Protein 7TB5 (pdb70)

B-factor: mean 77.61, std 19.22, range [45.36, 168.79]

Secondary structure (DSSP, 8-state):
-HHHHHHHHHHHHHHHHHHHHHTSEE-HHHHHHHH---HHHHHHHHHHHHHH-TTSEEEETTTTEEEE-TT---SSGGGGSTTHHHHHHHH-----PPP-SPPP-HHHHHHHHHHHHHTEEEEEEE--SSSTT-EE--EEEEEEEETTEEEEEEEETTTTEEEEEEGGGEEEEEEEEE----GGG-HHHH--EE---PPTT--HHHHHHHHHHT------EE--GGGHHHHHHHTT----TTS-GGGG---TTHHHHHHT--

Organism: Pseudomonas aeruginosa (NCBI:txid287)

InterPro domains:
  IPR016634 DNA-binding transcriptional repressor CapW-like [PIRSF015558] (18-294)
  IPR026881 WYL domain [PF13280] (138-202)
  IPR051534 CBASS antivirus and pafABC operon-associated protein [PTHR34580] (75-222)
  IPR059019 DNA-binding transcriptional repressor CapW, winged helix-turn-helix domain [PF26109] (24-102)
  IPR059020 DNA-binding transcriptional repressor CapW, C-terminal dimerisation domain [PF26107] (223-293)

Radius of gyration: 23.5 Å; Cα contacts (8 Å, |Δi|>4): 337; chains: 1; bounding box: 58×58×58 Å

Structure (mmCIF, N/CA/C/O backbone):
data_7TB5
#
_entry.id   7TB5
#
_cell.length_a   87.657
_cell.length_b   87.657
_cell.length_c   199.699
_cell.angle_alpha   90.000
_cell.angle_beta   90.000
_cell.angle_gamma   120.000
#
_symmetry.space_group_name_H-M   'P 61 2 2'
#
loop_
_entity.id
_entity.type
_entity.pdbx_description
1 polymer 'WYL domain-containing protein'
2 non-polymer 'SULFATE ION'
3 water water
#
loop_
_atom_site.group_PDB
_atom_site.id
_atom_site.type_symbol
_atom_site.label_atom_id
_atom_site.label_alt_id
_atom_site.label_comp_id
_atom_site.label_asym_id
_atom_site.label_entity_id
_atom_site.label_seq_id
_atom_site.pdbx_PDB_ins_code
_atom_site.Cartn_x
_atom_site.Cartn_y
_atom_site.Cartn_z
_atom_site.occupancy
_atom_site.B_iso_or_equiv
_atom_site.auth_seq_id
_atom_site.auth_comp_id
_atom_site.auth_asym_id
_atom_site.auth_atom_id
_atom_site.pdbx_PDB_model_num
ATOM 1 N N . GLY A 1 16 ? 70.41912 23.53497 77.30237 1.000 99.28366 16 GLY A N 1
ATOM 2 C CA . GLY A 1 16 ? 71.15143 22.70714 76.36144 1.000 95.10922 16 GLY A CA 1
ATOM 3 C C . GLY A 1 16 ? 70.62839 21.28212 76.32069 1.000 102.15025 16 GLY A C 1
ATOM 4 O O . GLY A 1 16 ? 69.51763 21.04173 75.84528 1.000 102.85858 16 GLY A O 1
ATOM 7 N N . ARG A 1 17 ? 71.42965 20.33312 76.82443 1.000 107.09809 17 ARG A N 1
ATOM 8 C CA . ARG A 1 17 ? 70.97290 18.94558 76.91491 1.000 109.27689 17 ARG A CA 1
ATOM 9 C C . ARG A 1 17 ? 69.79671 18.81919 77.88858 1.000 103.53074 17 ARG A C 1
ATOM 10 O O . ARG A 1 17 ? 68.81223 18.11972 77.60424 1.000 96.56815 17 ARG A O 1
ATOM 31 N N . GLN A 1 18 ? 69.87664 19.51046 79.03814 1.000 106.54195 18 GLN A N 1
ATOM 32 C CA . GLN A 1 18 ? 68.77268 19.52253 80.00138 1.000 99.65852 18 GLN A CA 1
ATOM 33 C C . GLN A 1 18 ? 67.51610 20.11807 79.36491 1.000 92.34087 18 GLN A C 1
ATOM 34 O O . GLN A 1 18 ? 66.41441 19.56495 79.49519 1.000 87.34839 18 GLN A O 1
ATOM 48 N N . GLY A 1 19 ? 67.67043 21.23076 78.63138 1.000 91.40756 19 GLY A N 1
ATOM 49 C CA . GLY A 1 19 ? 66.53382 21.80644 77.92625 1.000 89.82259 19 GLY A CA 1
ATOM 50 C C . GLY A 1 19 ? 65.95957 20.88163 76.86738 1.000 85.86629 19 GLY A C 1
ATOM 51 O O . GLY A 1 19 ? 64.74683 20.88721 76.61497 1.000 81.32183 19 GLY A O 1
ATOM 55 N N . ALA A 1 20 ? 66.81245 20.05181 76.25689 1.000 89.49056 20 ALA A N 1
ATOM 56 C CA . ALA A 1 20 ? 66.35287 19.11344 75.23582 1.000 84.25676 20 ALA A CA 1
ATOM 57 C C . ALA A 1 20 ? 65.63675 17.91641 75.85265 1.000 72.24872 20 ALA A C 1
ATOM 58 O O . ALA A 1 20 ? 64.59170 17.48196 75.35466 1.000 71.05350 20 ALA A O 1
ATOM 65 N N . ARG A 1 21 ? 66.17348 17.38066 76.94684 1.000 79.75905 21 ARG A N 1
ATOM 66 C CA . ARG A 1 21 ? 65.50468 16.29043 77.64858 1.000 76.43851 21 ARG A CA 1
ATOM 67 C C . ARG A 1 21 ? 64.20398 16.74939 78.27680 1.000 63.75844 21 ARG A C 1
ATOM 68 O O . ARG A 1 21 ? 63.24260 15.97418 78.33595 1.000 58.81965 21 ARG A O 1
ATOM 89 N N . TRP A 1 22 ? 64.15412 18.00015 78.74953 1.000 65.29033 22 TRP A N 1
ATOM 90 C CA . TRP A 1 22 ? 62.90410 18.53638 79.27497 1.000 66.15239 22 TRP A CA 1
ATOM 91 C C . TRP A 1 22 ? 61.88011 18.70495 78.16005 1.000 62.15475 22 TRP A C 1
ATOM 92 O O . TRP A 1 22 ? 60.71151 18.33418 78.31511 1.000 54.98019 22 TRP A O 1
ATOM 113 N N . GLY A 1 23 ? 62.30402 19.23035 77.01124 1.000 63.87496 23 GLY A N 1
ATOM 114 C CA . GLY A 1 23 ? 61.37297 19.37117 75.90772 1.000 54.19942 23 GLY A CA 1
ATOM 115 C C . GLY A 1 23 ? 60.89405 18.03120 75.39115 1.000 52.97702 23 GLY A C 1
ATOM 116 O O . GLY A 1 23 ? 59.71070 17.86013 75.07343 1.000 52.83131 23 GLY A O 1
ATOM 120 N N . GLN A 1 24 ? 61.80481 17.06222 75.29410 1.000 52.52788 24 GLN A N 1
ATOM 121 C CA . GLN A 1 24 ? 61.40160 15.75170 74.81098 1.000 55.61075 24 GLN A CA 1
ATOM 122 C C . GLN A 1 24 ? 60.43827 15.07540 75.77701 1.000 50.73668 24 GLN A C 1
ATOM 123 O O . GLN A 1 24 ? 59.54462 14.33527 75.34817 1.000 53.33654 24 GLN A O 1
ATOM 137 N N . GLU A 1 25 ? 60.60993 15.29912 77.07916 1.000 55.06565 25 GLU A N 1
ATOM 138 C CA . GLU A 1 25 ? 59.72623 14.67139 78.05638 1.000 52.27486 25 GLU A CA 1
ATOM 139 C C . GLU A 1 25 ? 58.28995 15.14533 77.88366 1.000 48.43849 25 GLU A C 1
ATOM 140 O O . GLU A 1 25 ? 57.35169 14.36172 78.03701 1.000 51.46016 25 GLU A O 1
ATOM 152 N N . ARG A 1 26 ? 58.09171 16.42652 77.57128 1.000 47.37960 26 ARG A N 1
ATOM 153 C CA . ARG A 1 26 ? 56.74180 16.89739 77.27871 1.000 50.01043 26 ARG A CA 1
ATOM 154 C C . ARG A 1 26 ? 56.17037 16.20872 76.03699 1.000 51.33088 26 ARG A C 1
ATOM 155 O O . ARG A 1 26 ? 54.95927 15.98152 75.95510 1.000 50.33832 26 ARG A O 1
ATOM 176 N N . ARG A 1 27 ? 57.01182 15.88520 75.04755 1.000 48.72670 27 ARG A N 1
ATOM 177 C CA . ARG A 1 27 ? 56.49060 15.21398 73.85788 1.000 52.98245 27 ARG A CA 1
ATOM 178 C C . ARG A 1 27 ? 56.12314 13.77375 74.18643 1.000 54.00472 27 ARG A C 1
ATOM 179 O O . ARG A 1 27 ? 55.13834 13.23877 73.66301 1.000 50.89940 27 ARG A O 1
ATOM 200 N N . LEU A 1 28 ? 56.86935 13.14061 75.08866 1.000 53.19785 28 LEU A N 1
ATOM 201 C CA . LEU A 1 28 ? 56.46911 11.81053 75.53920 1.000 53.75796 28 LEU A CA 1
ATOM 202 C C . LEU A 1 28 ? 55.15232 11.85715 76.31001 1.000 51.07033 28 LEU A C 1
ATOM 203 O O . LEU A 1 28 ? 54.33174 10.94471 76.20564 1.000 55.14637 28 LEU A O 1
ATOM 219 N N . GLU A 1 29 ? 54.91806 12.92144 77.07427 1.000 54.52133 29 GLU A N 1
ATOM 220 C CA . GLU A 1 29 ? 53.62745 13.09293 77.74585 1.000 52.39099 29 GLU A CA 1
ATOM 221 C C . GLU A 1 29 ? 52.48651 13.33672 76.75427 1.000 51.67100 29 GLU A C 1
ATOM 222 O O . GLU A 1 29 ? 51.35918 12.86059 76.96897 1.000 50.51731 29 GLU A O 1
ATOM 234 N N . PHE A 1 30 ? 52.75507 14.09851 75.68243 1.000 51.39611 30 PHE A N 1
ATOM 235 C CA . PHE A 1 30 ? 51.80886 14.22606 74.57083 1.000 51.45465 30 PHE A CA 1
ATOM 236 C C . PHE A 1 30 ? 51.46308 12.85698 73.97190 1.000 53.40821 30 PHE A C 1
ATOM 237 O O . PHE A 1 30 ? 50.28346 12.50121 73.82110 1.000 49.80444 30 PHE A O 1
ATOM 254 N N . ILE A 1 31 ? 52.47794 12.05188 73.65524 1.000 49.40761 31 ILE A N 1
ATOM 255 C CA . ILE A 1 31 ? 52.19585 10.70912 73.15262 1.000 45.36321 31 ILE A CA 1
ATOM 256 C C . ILE A 1 31 ? 51.29232 9.98259 74.13276 1.000 48.25969 31 ILE A C 1
ATOM 257 O O . ILE A 1 31 ? 50.21133 9.50174 73.77288 1.000 50.03387 31 ILE A O 1
ATOM 273 N N . ASP A 1 32 ? 51.73499 9.89924 75.39889 1.000 54.69655 32 ASP A N 1
ATOM 274 C CA . ASP A 1 32 ? 50.99365 9.17931 76.44053 1.000 49.21746 32 ASP A CA 1
ATOM 275 C C . ASP A 1 32 ? 49.58047 9.72480 76.58877 1.000 47.16498 32 ASP A C 1
ATOM 276 O O . ASP A 1 32 ? 48.61883 8.96004 76.72061 1.000 47.57143 32 ASP A O 1
ATOM 285 N N . TYR A 1 33 ? 49.43040 11.04836 76.55561 1.000 46.62366 33 TYR A N 1
ATOM 286 C CA . TYR A 1 33 ? 48.09474 11.63185 76.58526 1.000 51.10109 33 TYR A CA 1
ATOM 287 C C . TYR A 1 33 ? 47.25111 11.18949 75.38931 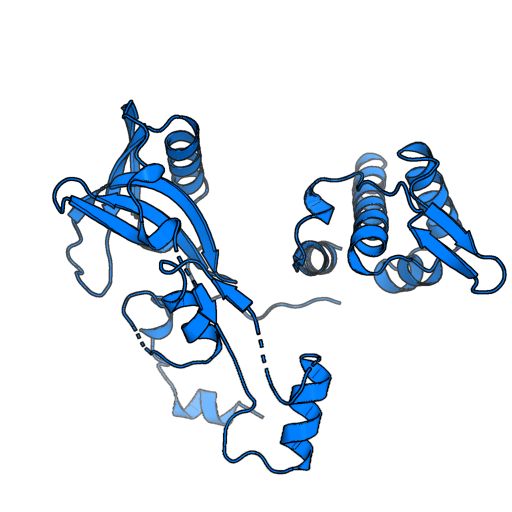1.000 53.33739 33 TYR A C 1
ATOM 288 O O . TYR A 1 33 ? 46.10813 10.74307 75.56491 1.000 54.10929 33 TYR A O 1
ATOM 306 N N . ARG A 1 34 ? 47.79843 11.28951 74.16141 1.000 52.41240 34 ARG A N 1
ATOM 307 C CA . ARG A 1 34 ? 46.98196 10.99444 72.97767 1.000 53.61540 34 ARG A CA 1
ATOM 308 C C . ARG A 1 34 ? 46.52109 9.54333 73.00005 1.000 48.76766 34 ARG A C 1
ATOM 309 O O . ARG A 1 34 ? 45.38637 9.23164 72.60666 1.000 51.66646 34 ARG A O 1
ATOM 330 N N . LEU A 1 35 ? 47.41606 8.63106 73.39817 1.000 47.12911 35 LEU A N 1
ATOM 331 C CA . LEU A 1 35 ? 47.05154 7.21923 73.45530 1.000 49.37171 35 LEU A CA 1
ATOM 332 C C . LEU A 1 35 ? 45.94341 6.99770 74.46672 1.000 51.08709 35 LEU A C 1
ATOM 333 O O . LEU A 1 35 ? 45.02558 6.20500 74.23676 1.000 57.67681 35 LEU A O 1
ATOM 349 N N . ARG A 1 36 ? 46.02835 7.68290 75.60853 1.000 54.19915 36 ARG A N 1
ATOM 350 C CA . ARG A 1 36 ? 45.02933 7.52736 76.65604 1.000 54.75916 36 ARG A CA 1
ATOM 351 C C . ARG A 1 36 ? 43.66647 8.02463 76.20099 1.000 56.19935 36 ARG A C 1
ATOM 352 O O . ARG A 1 36 ? 42.66036 7.32924 76.37077 1.000 56.90442 36 ARG A O 1
ATOM 373 N N . TRP A 1 37 ? 43.61220 9.22130 75.61360 1.000 56.76308 37 TRP A N 1
ATOM 374 C CA . TRP A 1 37 ? 42.34038 9.86422 75.30116 1.000 58.75319 37 TRP A CA 1
ATOM 375 C C . TRP A 1 37 ? 41.85266 9.62679 73.87833 1.000 58.80134 37 TRP A C 1
ATOM 376 O O . TRP A 1 37 ? 40.64419 9.47624 73.67026 1.000 61.30647 37 TRP A O 1
ATOM 397 N N . ASP A 1 38 ? 42.73897 9.61947 72.88453 1.000 56.64605 38 ASP A N 1
ATOM 398 C CA . ASP A 1 38 ? 42.31701 9.45246 71.50293 1.000 55.02726 38 ASP A CA 1
ATOM 399 C C . ASP A 1 38 ? 42.52737 8.03725 70.99725 1.000 56.45886 38 ASP A C 1
ATOM 400 O O . ASP A 1 38 ? 41.98487 7.68465 69.94830 1.000 58.36296 38 ASP A O 1
ATOM 409 N N . GLY A 1 39 ? 43.30076 7.22477 71.71219 1.000 58.00288 39 GLY A N 1
ATOM 410 C CA . GLY A 1 39 ? 43.55675 5.85894 71.31596 1.000 53.93998 39 GLY A CA 1
ATOM 411 C C . GLY A 1 39 ? 44.63377 5.69313 70.27308 1.000 58.91625 39 GLY A C 1
ATOM 412 O O . GLY A 1 39 ? 44.98155 4.55499 69.94413 1.000 59.55680 39 GLY A O 1
ATOM 416 N N . GLN A 1 40 ? 45.19553 6.78204 69.76212 1.000 55.62412 40 GLN A N 1
ATOM 417 C CA . GLN A 1 40 ? 46.18283 6.68153 68.69943 1.000 56.64964 40 GLN A CA 1
ATOM 418 C C . GLN A 1 40 ? 46.97918 7.96819 68.61263 1.000 53.01728 40 GLN A C 1
ATOM 419 O O . GLN A 1 40 ? 46.57703 9.00729 69.14250 1.000 57.91514 40 GLN A O 1
ATOM 433 N N . ILE A 1 41 ? 48.11844 7.88647 67.93209 1.000 55.45487 41 ILE A N 1
ATOM 434 C CA . ILE A 1 41 ? 48.86122 9.09023 67.57374 1.000 56.27188 41 ILE A CA 1
ATOM 435 C C . ILE A 1 41 ? 49.55905 8.88656 66.22228 1.000 60.51121 41 ILE A C 1
ATOM 436 O O . ILE A 1 41 ? 50.12240 7.82748 65.93844 1.000 53.92186 41 ILE A O 1
ATOM 452 N N . ASN A 1 42 ? 49.52444 9.92996 65.39950 1.000 53.54522 42 ASN A N 1
ATOM 453 C CA . ASN A 1 42 ? 50.22410 10.01387 64.12256 1.000 65.75876 42 ASN A CA 1
ATOM 454 C C . ASN A 1 42 ? 51.59283 10.65564 64.33948 1.000 64.09844 42 ASN A C 1
ATOM 455 O O . ASN A 1 42 ? 51.74573 11.55557 65.16771 1.000 63.93739 42 ASN A O 1
ATOM 466 N N . ARG A 1 43 ? 52.59681 10.18907 63.60222 1.000 58.60368 43 ARG A N 1
ATOM 467 C CA . ARG A 1 43 ? 53.89612 10.85478 63.66591 1.000 55.34801 43 ARG A CA 1
ATOM 468 C C . ARG A 1 43 ? 53.79344 12.32899 63.28228 1.000 57.40999 43 ARG A C 1
ATOM 469 O O . ARG A 1 43 ? 54.48783 13.17541 63.85538 1.000 59.57271 43 ARG A O 1
ATOM 490 N N . SER A 1 44 ? 52.91678 12.66440 62.33268 1.000 55.37107 44 SER A N 1
ATOM 491 C CA . SER A 1 44 ? 52.75180 14.05800 61.92476 1.000 55.90035 44 SER A CA 1
ATOM 492 C C . SER A 1 44 ? 52.01913 14.88975 62.96666 1.000 54.96393 44 SER A C 1
ATOM 493 O O . SER A 1 44 ? 52.04115 16.12289 62.87890 1.000 57.72839 44 SER A O 1
ATOM 501 N N . SER A 1 45 ? 51.36803 14.25395 63.94206 1.000 60.86805 45 SER A N 1
ATOM 502 C CA . SER A 1 45 ? 50.83965 15.01073 65.06968 1.000 61.21605 45 SER A CA 1
ATOM 503 C C . SER A 1 45 ? 51.96508 15.64344 65.88246 1.000 51.93066 45 SER A C 1
ATOM 504 O O . SER A 1 45 ? 51.86343 16.79923 66.31779 1.000 54.23310 45 SER A O 1
ATOM 512 N N . LEU A 1 46 ? 53.04741 14.89961 66.09738 1.000 54.33692 46 LEU A N 1
ATOM 513 C CA . LEU A 1 46 ? 54.17042 15.44726 66.84346 1.000 53.44915 46 LEU A CA 1
ATOM 514 C C . LEU A 1 46 ? 54.82582 16.57982 66.06766 1.000 57.02308 46 LEU A C 1
ATOM 515 O O . LEU A 1 46 ? 55.14324 17.63096 66.63830 1.000 53.89543 46 LEU A O 1
ATOM 531 N N . THR A 1 47 ? 55.02340 16.39072 64.75223 1.000 53.65461 47 THR A N 1
ATOM 532 C CA . THR A 1 47 ? 55.67951 17.43036 63.95924 1.000 58.11788 47 THR A CA 1
ATOM 533 C C . THR A 1 47 ? 54.78842 18.66177 63.84530 1.000 56.49896 47 THR A C 1
ATOM 534 O O . THR A 1 47 ? 55.26939 19.80264 63.89044 1.000 56.80642 47 THR A O 1
ATOM 545 N N . ASP A 1 48 ? 53.48652 18.45899 63.66829 1.000 54.68091 48 ASP A N 1
ATOM 546 C CA . ASP A 1 48 ? 52.59998 19.61109 63.56733 1.000 56.88683 48 ASP A CA 1
ATOM 547 C C . ASP A 1 48 ? 52.59421 20.40088 64.86875 1.000 55.21061 48 ASP A C 1
ATOM 548 O O . ASP A 1 48 ? 52.73420 21.63069 64.87113 1.000 55.33494 48 ASP A O 1
ATOM 557 N N . PHE A 1 49 ? 52.43447 19.69487 65.99007 1.000 51.69789 49 PHE A N 1
ATOM 558 C CA . PHE A 1 49 ? 52.17894 20.32076 67.28038 1.000 59.25973 49 PHE A CA 1
ATOM 559 C C . PHE A 1 49 ? 53.43244 20.98368 67.83356 1.000 53.33458 49 PHE A C 1
ATOM 560 O O . PHE A 1 49 ? 53.35525 22.08290 68.38757 1.000 56.55455 49 PHE A O 1
ATOM 577 N N . PHE A 1 50 ? 54.59246 20.33858 67.68799 1.000 58.94545 50 PHE A N 1
ATOM 578 C CA . PHE A 1 50 ? 55.82530 20.80570 68.31053 1.000 50.45150 50 PHE A CA 1
ATOM 579 C C . PHE A 1 50 ? 56.81709 21.41521 67.33860 1.000 52.99687 50 PHE A C 1
ATOM 580 O O . PHE A 1 50 ? 57.83502 21.95486 67.78146 1.000 57.31268 50 PHE A O 1
ATOM 597 N N . GLY A 1 51 ? 56.57190 21.31219 66.03891 1.000 60.24586 51 GLY A N 1
ATOM 598 C CA . GLY A 1 51 ? 57.48753 21.85473 65.05866 1.000 58.86710 51 GLY A CA 1
ATOM 599 C C . GLY A 1 51 ? 58.80811 21.12977 64.95583 1.000 58.31933 51 GLY A C 1
ATOM 600 O O . GLY A 1 51 ? 59.81966 21.75314 64.62608 1.000 62.14398 51 GLY A O 1
ATOM 604 N N . ILE A 1 52 ? 58.83054 19.83270 65.23077 1.000 61.01335 52 ILE A N 1
ATOM 605 C CA . ILE A 1 52 ? 60.05162 19.05635 65.19018 1.000 58.26941 52 ILE A CA 1
ATOM 606 C C . ILE A 1 52 ? 60.14265 18.35749 63.84240 1.000 62.00001 52 ILE A C 1
ATOM 607 O O . ILE A 1 52 ? 59.17301 18.26834 63.08469 1.000 65.32259 52 ILE A O 1
ATOM 623 N N . SER A 1 53 ? 61.33156 17.85503 63.53796 1.000 59.72136 53 SER A N 1
ATOM 624 C CA . SER A 1 53 ? 61.54103 17.15955 62.28949 1.000 56.41847 53 SER A CA 1
ATOM 625 C C . SER A 1 53 ? 60.90928 15.78204 62.36121 1.000 62.12807 53 SER A C 1
ATOM 626 O O . SER A 1 53 ? 60.63893 15.24742 63.44200 1.000 67.41413 53 SER A O 1
ATOM 634 N N . VAL A 1 54 ? 60.65350 15.21263 61.18326 1.000 60.72307 54 VAL A N 1
ATOM 635 C CA . VAL A 1 54 ? 60.16643 13.84056 61.11899 1.000 64.20909 54 VAL A CA 1
ATOM 636 C C . VAL A 1 54 ? 61.13815 12.88989 61.80321 1.000 61.01678 54 VAL A C 1
ATOM 637 O O . VAL A 1 54 ? 60.69618 12.03800 62.58144 1.000 57.36997 54 VAL A O 1
ATOM 650 N N . PRO A 1 55 ? 62.45086 12.95954 61.54956 1.000 67.64412 55 PRO A N 1
ATOM 651 C CA . PRO A 1 55 ? 63.38562 12.11143 62.32226 1.000 64.87378 55 PRO A CA 1
ATOM 652 C C . PRO A 1 55 ? 63.25346 12.25018 63.82473 1.000 66.20346 55 PRO A C 1
ATOM 653 O O . PRO A 1 55 ? 63.29327 11.25062 64.54877 1.000 69.07361 55 PRO A O 1
ATOM 664 N N . GLN A 1 56 ? 63.12105 13.47457 64.31948 1.000 65.65182 56 GLN A N 1
ATOM 665 C CA . GLN A 1 56 ? 62.99437 13.65204 65.75657 1.000 58.90398 56 GLN A CA 1
ATOM 666 C C . GLN A 1 56 ? 61.72472 12.98509 66.27466 1.000 66.46674 56 GLN A C 1
ATOM 667 O O . GLN A 1 56 ? 61.72160 12.37223 67.35377 1.000 62.78971 56 GLN A O 1
ATOM 681 N N . ALA A 1 57 ? 60.62198 13.12941 65.53784 1.000 56.27345 57 ALA A N 1
ATOM 682 C CA . ALA A 1 57 ? 59.38526 12.47624 65.94297 1.000 55.93096 57 ALA A CA 1
ATOM 683 C C . ALA A 1 57 ? 59.56735 10.97166 65.98323 1.000 57.35700 57 ALA A C 1
ATOM 684 O O . ALA A 1 57 ? 58.92423 10.28470 66.77759 1.000 62.11268 57 ALA A O 1
ATOM 691 N N . SER A 1 58 ? 60.40979 10.43735 65.10263 1.000 61.87747 58 SER A N 1
ATOM 692 C CA . SER A 1 58 ? 60.69645 9.00965 65.12776 1.000 60.02020 58 SER A CA 1
ATOM 693 C C . SER A 1 58 ? 61.50929 8.65889 66.35926 1.000 57.94109 58 SER A C 1
ATOM 694 O O . SER A 1 58 ? 61.30490 7.60287 66.96396 1.000 57.57155 58 SER A O 1
ATOM 702 N N . LEU A 1 59 ? 62.42919 9.54051 66.75232 1.000 60.54306 59 LEU A N 1
ATOM 703 C CA . LEU A 1 59 ? 63.18490 9.31153 67.97597 1.000 58.36967 59 LEU A CA 1
ATOM 704 C C . LEU A 1 59 ? 62.28704 9.40152 69.20104 1.000 58.65524 59 LEU A C 1
ATOM 705 O O . LEU A 1 59 ? 62.45954 8.64458 70.16115 1.000 63.30800 59 LEU A O 1
ATOM 721 N N . ASP A 1 60 ? 61.32044 10.31550 69.18945 1.000 61.58450 60 ASP A N 1
ATOM 722 C CA . ASP A 1 60 ? 60.42549 10.44397 70.33207 1.000 51.55773 60 ASP A CA 1
ATOM 723 C C . ASP A 1 60 ? 59.57712 9.19063 70.49601 1.000 59.42994 60 ASP A C 1
ATOM 724 O O . ASP A 1 60 ? 59.41469 8.67686 71.60537 1.000 55.98620 60 ASP A O 1
ATOM 733 N N . ILE A 1 61 ? 59.00191 8.69596 69.39901 1.000 57.17879 61 ILE A N 1
ATOM 734 C CA . ILE A 1 61 ? 58.17228 7.49677 69.48086 1.000 58.66814 61 ILE A CA 1
ATOM 735 C C . ILE A 1 61 ? 58.98909 6.32193 69.99286 1.000 57.88304 61 ILE A C 1
ATOM 736 O O . ILE A 1 61 ? 58.51480 5.53514 70.81409 1.000 56.44866 61 ILE A O 1
ATOM 752 N N . THR A 1 62 ? 60.22248 6.17451 69.50459 1.000 65.94612 62 THR A N 1
ATOM 753 C CA . THR A 1 62 ? 61.09278 5.10566 69.98386 1.000 64.23328 62 THR A CA 1
ATOM 754 C C . THR A 1 62 ? 61.39949 5.26233 71.46782 1.000 66.65260 62 THR A C 1
ATOM 755 O O . THR A 1 62 ? 61.46648 4.26522 72.19894 1.000 63.35983 62 THR A O 1
ATOM 766 N N . GLU A 1 63 ? 61.58579 6.50502 71.93087 1.000 67.78042 63 GLU A N 1
ATOM 767 C CA . GLU A 1 63 ? 61.83707 6.73422 73.34943 1.000 62.07492 63 GLU A CA 1
ATOM 768 C C . GLU A 1 63 ? 60.61273 6.38015 74.18502 1.000 61.34188 63 GLU A C 1
ATOM 769 O O . GLU A 1 63 ? 60.73888 5.82175 75.27598 1.000 64.47191 63 GLU A O 1
ATOM 781 N N . TYR A 1 64 ? 59.41441 6.69955 73.69912 1.000 60.10186 64 TYR A N 1
ATOM 782 C CA . TYR A 1 64 ? 58.21237 6.31583 74.42956 1.000 61.17101 64 TYR A CA 1
ATOM 783 C C . TYR A 1 64 ? 58.11408 4.80635 74.56047 1.000 63.04614 64 TYR A C 1
ATOM 784 O O . TYR A 1 64 ? 57.71931 4.29198 75.60972 1.000 64.40510 64 TYR A O 1
ATOM 802 N N . ALA A 1 65 ? 58.46992 4.08006 73.50459 1.000 62.16262 65 ALA A N 1
ATOM 803 C CA . ALA A 1 65 ? 58.38777 2.62484 73.53547 1.000 58.36241 65 ALA A CA 1
ATOM 804 C C . ALA A 1 65 ? 59.32803 2.01009 74.56308 1.000 65.42478 65 ALA A C 1
ATOM 805 O O . ALA A 1 65 ? 59.02753 0.93805 75.10013 1.000 71.90247 65 ALA A O 1
ATOM 812 N N . LYS A 1 66 ? 60.47092 2.65919 74.83387 1.000 66.62799 66 LYS A N 1
ATOM 813 C CA . LYS A 1 66 ? 61.40511 2.15590 75.83563 1.000 67.86963 66 LYS A CA 1
ATOM 814 C C . LYS A 1 66 ? 60.79915 2.20896 77.23123 1.000 63.03025 66 LYS A C 1
ATOM 815 O O . LYS A 1 66 ? 61.09424 1.34941 78.06579 1.000 65.86386 66 LYS A O 1
ATOM 834 N N . LEU A 1 67 ? 59.91212 3.17383 77.48378 1.000 63.64994 67 LEU A N 1
ATOM 835 C CA . LEU A 1 67 ? 59.24799 3.26715 78.77764 1.000 56.91089 67 LEU A CA 1
ATOM 836 C C . LEU A 1 67 ? 58.15139 2.22137 78.91994 1.000 67.23182 67 LEU A C 1
ATOM 837 O O . LEU A 1 67 ? 57.95889 1.67407 80.01331 1.000 62.06470 67 LEU A O 1
ATOM 853 N N . ALA A 1 68 ? 57.41940 1.93170 77.82651 1.000 63.01116 68 ALA A N 1
ATOM 854 C CA . ALA A 1 68 ? 56.31828 0.96101 77.84746 1.000 57.92676 68 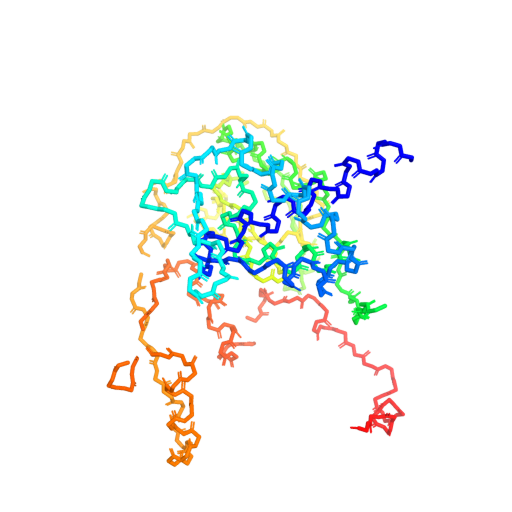ALA A CA 1
ATOM 855 C C . ALA A 1 68 ? 56.24645 0.29166 76.47674 1.000 66.79910 68 ALA A C 1
ATOM 856 O O . ALA A 1 68 ? 55.61253 0.79454 75.54613 1.000 59.86704 68 ALA A O 1
ATOM 863 N N . GLU A 1 69 ? 56.89734 -0.85334 76.35706 1.000 71.06568 69 GLU A N 1
ATOM 864 C CA . GLU A 1 69 ? 57.08906 -1.45291 75.04343 1.000 68.42929 69 GLU A CA 1
ATOM 865 C C . GLU A 1 69 ? 55.77770 -1.92453 74.42567 1.000 65.87548 69 GLU A C 1
ATOM 866 O O . GLU A 1 69 ? 55.67941 -2.03086 73.19765 1.000 78.63809 69 GLU A O 1
ATOM 878 N N . SER A 1 70 ? 54.77327 -2.23476 75.24258 1.000 71.79364 70 SER A N 1
ATOM 879 C CA . SER A 1 70 ? 53.50052 -2.72733 74.73457 1.000 68.91274 70 SER A CA 1
ATOM 880 C C . SER A 1 70 ? 52.36185 -1.72967 74.89090 1.000 70.54094 70 SER A C 1
ATOM 881 O O . SER A 1 70 ? 51.19308 -2.10820 74.76697 1.000 77.08928 70 SER A O 1
ATOM 889 N N . ASN A 1 71 ? 52.66265 -0.47448 75.19469 1.000 73.23304 71 ASN A N 1
ATOM 890 C CA . ASN A 1 71 ? 51.59748 0.51113 75.30110 1.000 65.03907 71 ASN A CA 1
ATOM 891 C C . ASN A 1 71 ? 51.01172 0.84066 73.93312 1.000 64.63163 71 ASN A C 1
ATOM 892 O O . ASN A 1 71 ? 49.84307 1.24305 73.83723 1.000 62.69579 71 ASN A O 1
ATOM 903 N N . LEU A 1 72 ? 51.80421 0.70157 72.86901 1.000 65.20439 72 LEU A N 1
ATOM 904 C CA . LEU A 1 72 ? 51.35560 1.09530 71.54075 1.000 65.45844 72 LEU A CA 1
ATOM 905 C C . LEU A 1 72 ? 51.79695 0.07754 70.50792 1.000 60.72908 72 LEU A C 1
ATOM 906 O O . LEU A 1 72 ? 52.58503 -0.82544 70.78547 1.000 67.88764 72 LEU A O 1
ATOM 922 N N . GLU A 1 73 ? 51.25998 0.22962 69.30199 1.000 66.74244 73 GLU A N 1
ATOM 923 C CA . GLU A 1 73 ? 51.58719 -0.67142 68.20866 1.000 60.05245 73 GLU A CA 1
ATOM 924 C C . GLU A 1 73 ? 51.30620 0.03886 66.89276 1.000 64.57799 73 GLU A C 1
ATOM 925 O O . GLU A 1 73 ? 50.25750 0.67484 66.74417 1.000 65.43083 73 GLU A O 1
ATOM 937 N N . TYR A 1 74 ? 52.23564 -0.07397 65.94495 1.000 64.18312 74 TYR A N 1
ATOM 938 C CA . TYR A 1 74 ? 52.10683 0.62160 64.67071 1.000 60.52241 74 TYR A CA 1
ATOM 939 C C . TYR A 1 74 ? 51.16555 -0.13901 63.74459 1.000 59.17207 74 TYR A C 1
ATOM 940 O O . TYR A 1 74 ? 51.28371 -1.35134 63.58491 1.000 58.39780 74 TYR A O 1
ATOM 958 N N . ASP A 1 75 ? 50.24442 0.57971 63.12517 1.000 61.16050 75 ASP A N 1
ATOM 959 C CA . ASP A 1 75 ? 49.28660 0.03726 62.16369 1.000 65.32344 75 ASP A CA 1
ATOM 960 C C . ASP A 1 75 ? 49.73374 0.47168 60.77290 1.000 62.92281 75 ASP A C 1
ATOM 961 O O . ASP A 1 75 ? 49.61653 1.64913 60.41470 1.000 62.49280 75 ASP A O 1
ATOM 970 N N . THR A 1 76 ? 50.23699 -0.48271 59.99210 1.000 64.70116 76 THR A N 1
ATOM 971 C CA . THR A 1 76 ? 50.88155 -0.12436 58.73672 1.000 74.17563 76 THR A CA 1
ATOM 972 C C . THR A 1 76 ? 49.87627 0.42923 57.73307 1.000 71.65037 76 THR A C 1
ATOM 973 O O . THR A 1 76 ? 50.19615 1.34684 56.97511 1.000 69.76220 76 THR A O 1
ATOM 984 N N . ARG A 1 77 ? 48.66107 -0.11270 57.69655 1.000 65.82643 77 ARG A N 1
ATOM 985 C CA . ARG A 1 77 ? 47.68280 0.40027 56.74495 1.000 67.58982 77 ARG A CA 1
ATOM 986 C C . ARG A 1 77 ? 47.28891 1.83498 57.07037 1.000 70.62657 77 ARG A C 1
ATOM 987 O O . ARG A 1 77 ? 47.24821 2.69505 56.18292 1.000 71.56732 77 ARG A O 1
ATOM 1008 N N . ALA A 1 78 ? 46.95833 2.10566 58.33224 1.000 78.22187 78 ALA A N 1
ATOM 1009 C CA . ALA A 1 78 ? 46.49608 3.43545 58.70782 1.000 66.74373 78 ALA A CA 1
ATOM 1010 C C . ALA A 1 78 ? 47.62688 4.41767 58.95912 1.000 65.84486 78 ALA A C 1
ATOM 1011 O O . ALA A 1 78 ? 47.38446 5.63049 58.93617 1.000 65.89101 78 ALA A O 1
ATOM 1018 N N . ARG A 1 79 ? 48.84120 3.92100 59.19999 1.000 68.47785 79 ARG A N 1
ATOM 1019 C CA . ARG A 1 79 ? 50.00829 4.75954 59.45971 1.000 65.34296 79 ARG A CA 1
ATOM 1020 C C . ARG A 1 79 ? 49.84609 5.56149 60.74462 1.000 63.02910 79 ARG A C 1
ATOM 1021 O O . ARG A 1 79 ? 50.20258 6.73942 60.80864 1.000 65.07187 79 ARG A O 1
ATOM 1042 N N . VAL A 1 80 ? 49.28688 4.92137 61.76987 1.000 65.23660 80 VAL A N 1
ATOM 1043 C CA . VAL A 1 80 ? 49.20685 5.48895 63.10744 1.000 64.06262 80 VAL A CA 1
ATOM 1044 C C . VAL A 1 80 ? 49.65813 4.45095 64.12773 1.000 57.34736 80 VAL A C 1
ATOM 1045 O O . VAL A 1 80 ? 49.60907 3.24011 63.89493 1.000 58.20716 80 VAL A O 1
ATOM 1058 N N . TYR A 1 81 ? 50.11201 4.94886 65.27359 1.000 60.70248 81 TYR A N 1
ATOM 1059 C CA . TYR A 1 81 ? 50.36243 4.10927 66.43864 1.000 60.24948 81 TYR A CA 1
ATOM 1060 C C . TYR A 1 81 ? 49.10113 4.08222 67.28583 1.000 50.66055 81 TYR A C 1
ATOM 1061 O O . TYR A 1 81 ? 48.56314 5.13426 67.63165 1.000 55.43804 81 TYR A O 1
ATOM 1079 N N . ARG A 1 82 ? 48.61310 2.88444 67.58018 1.000 56.80040 82 ARG A N 1
ATOM 1080 C CA . ARG A 1 82 ? 47.38745 2.69357 68.33939 1.000 61.61572 82 ARG A CA 1
ATOM 1081 C C . ARG A 1 82 ? 47.68926 2.18007 69.74723 1.000 65.91799 82 ARG A C 1
ATOM 1082 O O . ARG A 1 82 ? 48.65954 1.45028 69.97062 1.000 64.04685 82 ARG A O 1
ATOM 1103 N N . ALA A 1 83 ? 46.83469 2.54804 70.69954 1.000 65.28986 83 ALA A N 1
ATOM 1104 C CA . ALA A 1 83 ? 46.95675 2.01580 72.05063 1.000 63.14178 83 ALA A CA 1
ATOM 1105 C C . ALA A 1 83 ? 46.58476 0.54123 72.05258 1.000 66.33720 83 ALA A C 1
ATOM 1106 O O . ALA A 1 83 ? 45.53938 0.15924 71.52378 1.000 61.47799 83 ALA A O 1
ATOM 1113 N N . THR A 1 84 ? 47.43365 -0.28630 72.64929 1.000 72.03460 84 THR A N 1
ATOM 1114 C CA . THR A 1 84 ? 47.17669 -1.71297 72.71817 1.000 67.03830 84 THR A CA 1
ATOM 1115 C C . THR A 1 84 ? 46.14190 -2.01173 73.79476 1.000 69.68270 84 THR A C 1
ATOM 1116 O O . THR A 1 84 ? 45.75731 -1.14752 74.58948 1.000 68.18675 84 THR A O 1
ATOM 1127 N N . GLU A 1 85 ? 45.69636 -3.26756 73.82197 1.000 72.27343 85 GLU A N 1
ATOM 1128 C CA . GLU A 1 85 ? 44.75015 -3.68494 74.84846 1.000 82.64441 85 GLU A CA 1
ATOM 1129 C C . GLU A 1 85 ? 45.32111 -3.50871 76.24561 1.000 80.36558 85 GLU A C 1
ATOM 1130 O O . GLU A 1 85 ? 44.56947 -3.26283 77.19586 1.000 78.74774 85 GLU A O 1
ATOM 1142 N N . SER A 1 86 ? 46.63713 -3.62844 76.38923 1.000 75.50314 86 SER A N 1
ATOM 1143 C CA . SER A 1 86 ? 47.29197 -3.56464 77.68544 1.000 82.19449 86 SER A CA 1
ATOM 1144 C C . SER A 1 86 ? 47.71590 -2.15344 78.06338 1.000 79.89437 86 SER A C 1
ATOM 1145 O O . SER A 1 86 ? 48.46827 -1.97843 79.03250 1.000 72.51948 86 SER A O 1
ATOM 1153 N N . PHE A 1 87 ? 47.25323 -1.14514 77.33485 1.000 79.62468 87 PHE A N 1
ATOM 1154 C CA . PHE A 1 87 ? 47.74059 0.20578 77.57529 1.000 70.44512 87 PHE A CA 1
ATOM 1155 C C . PHE A 1 87 ? 47.45406 0.63847 79.00676 1.000 61.35085 87 PHE A C 1
ATOM 1156 O O . PHE A 1 87 ? 46.29308 0.66104 79.42245 1.000 61.52039 87 PHE A O 1
ATOM 1173 N N . LYS A 1 88 ? 48.50443 1.03261 79.73595 1.000 63.73486 88 LYS A N 1
ATOM 1174 C CA . LYS A 1 88 ? 48.38480 1.74243 81.00921 1.000 62.11240 88 LYS A CA 1
ATOM 1175 C C . LYS A 1 88 ? 49.26545 2.97850 80.92398 1.000 53.93075 88 LYS A C 1
ATOM 1176 O O . LYS A 1 88 ? 50.46806 2.86984 80.67323 1.000 57.32397 88 LYS A O 1
ATOM 1195 N N . ALA A 1 89 ? 48.66266 4.14896 81.08756 1.000 52.28236 89 ALA A N 1
ATOM 1196 C CA . ALA A 1 89 ? 49.39631 5.39203 80.92187 1.000 50.24738 89 ALA A CA 1
ATOM 1197 C C . ALA A 1 89 ? 50.69364 5.36821 81.71987 1.000 54.62314 89 ALA A C 1
ATOM 1198 O O . ALA A 1 89 ? 50.75920 4.82854 82.83020 1.000 61.67399 89 ALA A O 1
ATOM 1205 N N . VAL A 1 90 ? 51.71640 5.99304 81.14084 1.000 60.09718 90 VAL A N 1
ATOM 1206 C CA . VAL A 1 90 ? 53.03901 6.06612 81.74204 1.000 53.17570 90 VAL A CA 1
ATOM 1207 C C . VAL A 1 90 ? 53.15849 7.24615 82.69389 1.000 62.55102 90 VAL A C 1
ATOM 1208 O O . VAL A 1 90 ? 53.91141 7.17610 83.66958 1.000 51.58000 90 VAL A O 1
ATOM 1221 N N . PHE A 1 91 ? 52.45987 8.33050 82.41689 1.000 61.44868 91 PHE A N 1
ATOM 1222 C CA . PHE A 1 91 ? 52.57864 9.54007 83.20810 1.000 52.07101 91 PHE A CA 1
ATOM 1223 C C . PHE A 1 91 ? 51.27103 9.86646 83.91055 1.000 56.99777 91 PHE A C 1
ATOM 1224 O O . PHE A 1 91 ? 50.18473 9.69922 83.32934 1.000 54.15680 91 PHE A O 1
ATOM 1241 N N . PRO A 1 92 ? 51.35485 10.30406 85.17196 1.000 55.79349 92 PRO A N 1
ATOM 1242 C CA . PRO A 1 92 ? 50.12211 10.68932 85.88876 1.000 52.22731 92 PRO A CA 1
ATOM 1243 C C . PRO A 1 92 ? 49.38823 11.82905 85.20158 1.000 53.51839 92 PRO A C 1
ATOM 1244 O O . PRO A 1 92 ? 48.16128 11.94017 85.30984 1.000 54.71311 92 PRO A O 1
ATOM 1255 N N . SER A 1 93 ? 50.11462 12.67641 84.47277 1.000 51.85267 93 SER A N 1
ATOM 1256 C CA . SER A 1 93 ? 49.49222 13.80223 83.78354 1.000 54.30496 93 SER A CA 1
ATOM 1257 C C . SER A 1 93 ? 48.48638 13.35272 82.73571 1.000 49.57872 93 SER A C 1
ATOM 1258 O O . SER A 1 93 ? 47.54672 14.08952 82.42580 1.000 48.31784 93 SER A O 1
ATOM 1266 N N . SER A 1 94 ? 48.64093 12.14191 82.20463 1.000 52.64581 94 SER A N 1
ATOM 1267 C CA . SER A 1 94 ? 47.71924 11.67358 81.18137 1.000 48.50190 94 SER A CA 1
ATOM 1268 C C . SER A 1 94 ? 46.32202 11.49769 81.73238 1.000 53.29973 94 SER A C 1
ATOM 1269 O O . SER A 1 94 ? 45.37067 11.34946 80.96250 1.000 55.98168 94 SER A O 1
ATOM 1277 N N . ALA A 1 95 ? 46.16439 11.51316 83.04717 1.000 62.88909 95 ALA A N 1
ATOM 1278 C CA . ALA A 1 95 ? 44.84272 11.26619 83.60131 1.000 58.40951 95 ALA A CA 1
ATOM 1279 C C . ALA A 1 95 ? 43.95606 12.50707 83.57165 1.000 55.68062 95 ALA A C 1
ATOM 1280 O O . ALA A 1 95 ? 42.72859 12.37065 83.62171 1.000 60.22427 95 ALA A O 1
ATOM 1287 N N . VAL A 1 96 ? 44.52757 13.71012 83.48248 1.000 55.15704 96 VAL A N 1
ATOM 1288 C CA . VAL A 1 96 ? 43.72937 14.93342 83.48946 1.000 54.17221 96 VAL A CA 1
ATOM 1289 C C . VAL A 1 96 ? 43.45125 15.36335 82.05118 1.000 61.38474 96 VAL A C 1
ATOM 1290 O O . VAL A 1 96 ? 44.36030 15.67338 81.26847 1.000 55.76728 96 VAL A O 1
ATOM 1303 N N . GLU A 1 97 ? 42.16378 15.39378 81.72825 1.000 64.41180 97 GLU A N 1
ATOM 1304 C CA . GLU A 1 97 ? 41.71689 15.72162 80.38510 1.000 65.07956 97 GLU A CA 1
ATOM 1305 C C . GLU A 1 97 ? 42.31903 17.02374 79.88675 1.000 64.43925 97 GLU A C 1
ATOM 1306 O O . GLU A 1 97 ? 42.70647 17.12811 78.71855 1.000 71.51658 97 GLU A O 1
ATOM 1318 N N . ARG A 1 98 ? 42.38907 18.02863 80.74280 1.000 55.75708 98 ARG A N 1
ATOM 1319 C CA . ARG A 1 98 ? 42.85857 19.34740 80.34003 1.000 52.54858 98 ARG A CA 1
ATOM 1320 C C . ARG A 1 98 ? 44.37685 19.43253 80.30897 1.000 52.16991 98 ARG A C 1
ATOM 1321 O O . ARG A 1 98 ? 44.93013 20.52935 80.16737 1.000 51.41435 98 ARG A O 1
ATOM 1325 N N . TYR A 1 99 ? 45.09097 18.31580 80.44106 1.000 54.29072 99 TYR A N 1
ATOM 1326 C CA . TYR A 1 99 ? 46.54406 18.42009 80.35648 1.000 57.24029 99 TYR A CA 1
ATOM 1327 C C . TYR A 1 99 ? 47.00982 18.86954 78.96960 1.000 54.41952 99 TYR A C 1
ATOM 1328 O O . TYR A 1 99 ? 48.05599 19.51932 78.84804 1.000 58.33150 99 TYR A O 1
ATOM 1346 N N . LEU A 1 100 ? 46.24060 18.57302 77.91978 1.000 57.68395 100 LEU A N 1
ATOM 1347 C CA . LEU A 1 100 ? 46.60181 19.05478 76.58784 1.000 52.85212 100 LEU A CA 1
ATOM 1348 C C . LEU A 1 100 ? 46.64941 20.57299 76.56326 1.000 52.57377 100 LEU A C 1
ATOM 1349 O O . LEU A 1 100 ? 47.54004 21.16696 75.93856 1.000 55.50180 100 LEU A O 1
ATOM 1365 N N . ASP A 1 101 ? 45.70091 21.22265 77.25139 1.000 51.91434 101 ASP A N 1
ATOM 1366 C CA . ASP A 1 101 ? 45.72513 22.68248 77.33502 1.000 54.50214 101 ASP A CA 1
ATOM 1367 C C . ASP A 1 101 ? 47.02606 23.16053 77.96106 1.000 52.85991 101 ASP A C 1
ATOM 1368 O O . ASP A 1 101 ? 47.56848 24.19693 77.56315 1.000 53.23827 101 ASP A O 1
ATOM 1377 N N . ASP A 1 102 ? 47.56530 22.39451 78.92234 1.000 56.33026 102 ASP A N 1
ATOM 1378 C CA . ASP A 1 102 ? 48.80570 22.79724 79.58391 1.000 53.93795 102 ASP A CA 1
ATOM 1379 C C . ASP A 1 102 ? 49.99509 22.59418 78.65797 1.000 54.53892 102 ASP A C 1
ATOM 1380 O O . ASP A 1 102 ? 50.86862 23.46346 78.54767 1.000 55.20220 102 ASP A O 1
ATOM 1389 N N . LEU A 1 103 ? 50.03942 21.45353 77.97085 1.000 53.19451 103 LEU A N 1
ATOM 1390 C CA . LEU A 1 103 ? 51.09529 21.23502 76.98518 1.000 58.73784 103 LEU A CA 1
ATOM 1391 C C . LEU A 1 103 ? 51.08369 22.31695 75.90560 1.000 60.30152 103 LEU A C 1
ATOM 1392 O O . LEU A 1 103 ? 52.13475 22.82150 75.49375 1.000 63.27688 103 LEU A O 1
ATOM 1408 N N . LEU A 1 104 ? 49.90124 22.67076 75.42682 1.000 53.17374 104 LEU A N 1
ATOM 1409 C CA . LEU A 1 104 ? 49.77192 23.77814 74.48941 1.000 61.67257 104 LEU A CA 1
ATOM 14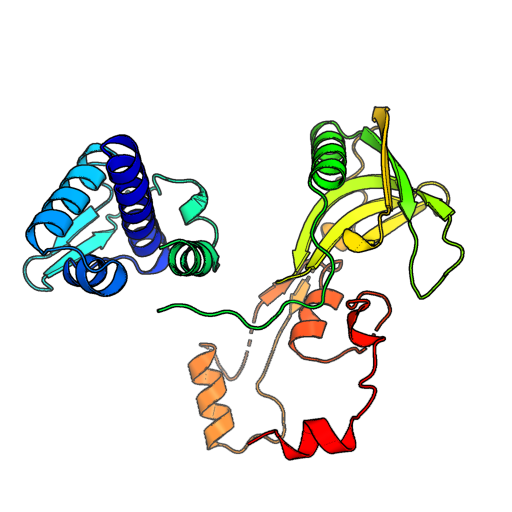10 C C . LEU A 1 104 ? 50.30606 25.08604 75.06695 1.000 58.44259 104 LEU A C 1
ATOM 1411 O O . LEU A 1 104 ? 50.94796 25.86972 74.37047 1.000 61.42912 104 LEU A O 1
ATOM 1427 N N . ARG A 1 105 ? 50.03036 25.35539 76.32390 1.000 61.59263 105 ARG A N 1
ATOM 1428 C CA . ARG A 1 105 ? 50.42963 26.61873 76.93118 1.000 60.48440 105 ARG A CA 1
ATOM 1429 C C . ARG A 1 105 ? 51.91795 26.68953 77.24365 1.000 61.55198 105 ARG A C 1
ATOM 1430 O O . ARG A 1 105 ? 52.47287 27.78875 77.24579 1.000 61.08385 105 ARG A O 1
ATOM 1451 N N . VAL A 1 106 ? 52.58621 25.55653 77.43044 1.000 63.47278 106 VAL A N 1
ATOM 1452 C CA . VAL A 1 106 ? 53.99680 25.56825 77.79058 1.000 59.46551 106 VAL A CA 1
ATOM 1453 C C . VAL A 1 106 ? 54.89989 25.45724 76.56857 1.000 73.52854 106 VAL A C 1
ATOM 1454 O O . VAL A 1 106 ? 55.93357 26.12296 76.51181 1.000 85.40837 106 VAL A O 1
ATOM 1467 N N . ALA A 1 107 ? 54.56903 24.61625 75.58702 1.000 77.36999 107 ALA A N 1
ATOM 1468 C CA . ALA A 1 107 ? 55.38631 24.54632 74.37127 1.000 80.52948 107 ALA A CA 1
ATOM 1469 C C . ALA A 1 107 ? 54.74440 25.28945 73.19282 1.000 84.86546 107 ALA A C 1
ATOM 1470 O O . ALA A 1 107 ? 55.23917 26.33093 72.74456 1.000 83.99375 107 ALA A O 1
ATOM 1477 N N . PRO A 1 123 ? 53.10323 32.27611 69.05487 1.000 61.56193 123 PRO A N 1
ATOM 1478 C CA . PRO A 1 123 ? 52.08656 31.33031 68.53388 1.000 67.94751 123 PRO A CA 1
ATOM 1479 C C . PRO A 1 123 ? 50.83150 31.28258 69.41996 1.000 70.54417 123 PRO A C 1
ATOM 1480 O O . PRO A 1 123 ? 49.70976 31.28590 68.90660 1.000 63.90197 123 PRO A O 1
ATOM 1491 N N . VAL A 1 124 ? 51.04192 31.18756 70.73807 1.000 72.52236 124 VAL A N 1
ATOM 1492 C CA . VAL A 1 124 ? 49.97416 31.14768 71.73168 1.000 70.01244 124 VAL A CA 1
ATOM 1493 C C . VAL A 1 124 ? 49.94566 32.48302 72.45767 1.000 72.71167 124 VAL A C 1
ATOM 1494 O O . VAL A 1 124 ? 50.99841 33.06133 72.75037 1.000 80.29228 124 VAL A O 1
ATOM 1507 N N . ALA A 1 125 ? 48.74160 32.99794 72.69901 1.000 72.18547 125 ALA A N 1
ATOM 1508 C CA . ALA A 1 125 ? 48.54187 34.22929 73.45572 1.000 72.02626 125 ALA A CA 1
ATOM 1509 C C . ALA A 1 125 ? 47.44167 33.99630 74.48201 1.000 67.63386 125 ALA A C 1
ATOM 1510 O O . ALA A 1 125 ? 46.74580 32.96730 74.46256 1.000 63.04219 125 ALA A O 1
ATOM 1517 N N . ALA A 1 126 ? 47.31267 34.95345 75.40770 1.000 70.88296 126 ALA A N 1
ATOM 1518 C CA . ALA A 1 126 ? 46.38511 34.80909 76.52068 1.000 65.41166 126 ALA A CA 1
ATOM 1519 C C . ALA A 1 126 ? 45.59999 36.09800 76.70359 1.000 57.90786 126 ALA A C 1
ATOM 1520 O O . ALA A 1 126 ? 46.09023 37.19910 76.42173 1.000 60.84543 126 ALA A O 1
ATOM 1527 N N . VAL A 1 127 ? 44.34696 35.94365 77.10815 1.000 59.25732 127 VAL A N 1
ATOM 1528 C CA . VAL A 1 127 ? 43.60134 37.11952 77.56950 1.000 72.07176 127 VAL A CA 1
ATOM 1529 C C . VAL A 1 127 ? 44.11994 37.51704 78.94823 1.000 63.96631 127 VAL A C 1
ATOM 1530 O O . VAL A 1 127 ? 44.47629 36.62973 79.75256 1.000 58.12224 127 VAL A O 1
ATOM 1543 N N . PRO A 1 128 ? 44.22042 38.81058 79.25970 1.000 62.48223 128 PRO A N 1
ATOM 1544 C CA . PRO A 1 128 ? 44.60114 39.20560 80.62792 1.000 64.59017 128 PRO A CA 1
ATOM 1545 C C . PRO A 1 128 ? 43.65750 38.61303 81.66556 1.000 67.57346 128 PRO A C 1
ATOM 1546 O O . PRO A 1 128 ? 42.43556 38.76719 81.57523 1.000 69.99806 128 PRO A O 1
ATOM 1557 N N . LYS A 1 129 ? 44.24043 37.92351 82.65207 1.000 74.07885 129 LYS A N 1
ATOM 1558 C CA . LYS A 1 129 ? 43.49382 37.42351 83.80333 1.000 76.11544 129 LYS A CA 1
ATOM 1559 C C . LYS A 1 129 ? 43.34926 38.54876 84.82429 1.000 71.20650 129 LYS A C 1
ATOM 1560 O O . LYS A 1 129 ? 44.34920 39.08588 85.31399 1.000 70.77174 129 LYS A O 1
ATOM 1579 N N . LEU A 1 130 ? 42.11071 38.92865 85.12791 1.000 72.29342 130 LEU A N 1
ATOM 1580 C CA . LEU A 1 130 ? 41.89440 39.94736 86.15012 1.000 70.73926 130 LEU A CA 1
ATOM 1581 C C . LEU A 1 130 ? 41.97046 39.36974 87.56482 1.000 70.38871 130 LEU A C 1
ATOM 1582 O O . LEU A 1 130 ? 42.25616 40.09861 88.52265 1.000 64.32680 130 LEU A O 1
ATOM 1598 N N . GLY A 1 131 ? 41.70967 38.07430 87.71863 1.000 61.78591 131 GLY A N 1
ATOM 1599 C CA . GLY A 1 131 ? 41.55117 37.50026 89.03816 1.000 80.01849 131 GLY A CA 1
ATOM 1600 C C . GLY A 1 131 ? 42.86742 37.36313 89.77991 1.000 77.62151 131 GLY A C 1
ATOM 1601 O O . GLY A 1 131 ? 43.95576 37.40661 89.20366 1.000 79.86277 131 GLY A O 1
ATOM 1605 N N . ARG A 1 132 ? 42.75488 37.18904 91.09065 1.000 67.72216 132 ARG A N 1
ATOM 1606 C CA . ARG A 1 132 ? 43.92557 37.09013 91.94270 1.000 71.44224 132 ARG A CA 1
ATOM 1607 C C . ARG A 1 132 ? 44.63000 35.75606 91.75776 1.000 63.73278 132 ARG A C 1
ATOM 1608 O O . ARG A 1 132 ? 44.02682 34.74468 91.38625 1.000 56.88631 132 ARG A O 1
ATOM 1629 N N . ARG A 1 133 ? 45.91945 35.76042 92.05585 1.000 66.25962 133 ARG A N 1
ATOM 1630 C CA . ARG A 1 133 ? 46.74889 34.59084 91.82070 1.000 70.83084 133 ARG A CA 1
ATOM 1631 C C . ARG A 1 133 ? 46.63378 33.61679 92.98892 1.000 60.84277 133 ARG A C 1
ATOM 1632 O O . ARG A 1 133 ? 46.61157 34.01683 94.15118 1.000 61.53657 133 ARG A O 1
ATOM 1653 N N . LEU A 1 134 ? 46.62236 32.33254 92.66997 1.000 63.88456 134 LEU A N 1
ATOM 1654 C CA . LEU A 1 134 ? 46.56106 31.28825 93.67761 1.000 63.12322 134 LEU A CA 1
ATOM 1655 C C . LEU A 1 134 ? 47.77954 31.35290 94.57988 1.000 62.76399 134 LEU A C 1
ATOM 1656 O O . LEU A 1 134 ? 48.90205 31.53330 94.10400 1.000 66.67486 134 LEU A O 1
ATOM 1672 N N . ASN A 1 135 ? 47.55124 31.23188 95.88952 1.000 69.61459 135 ASN A N 1
ATOM 1673 C CA . ASN A 1 135 ? 48.61038 31.33501 96.88950 1.000 56.00207 135 ASN A CA 1
ATOM 1674 C C . ASN A 1 135 ? 49.10560 29.93088 97.23044 1.000 59.73188 135 ASN A C 1
ATOM 1675 O O . ASN A 1 135 ? 48.36501 29.13152 97.81051 1.000 59.39434 135 ASN A O 1
ATOM 1686 N N . ALA A 1 136 ? 50.33308 29.60947 96.82056 1.000 59.33812 136 ALA A N 1
ATOM 1687 C CA . ALA A 1 136 ? 50.86438 28.26519 97.04403 1.000 58.48017 136 ALA A CA 1
ATOM 1688 C C . ALA A 1 136 ? 51.04153 27.91603 98.52491 1.000 54.30072 136 ALA A C 1
ATOM 1689 O O . ALA A 1 136 ? 50.90943 26.74372 98.89486 1.000 55.08346 136 ALA A O 1
ATOM 1696 N N . ASP A 1 137 ? 51.33566 28.89696 99.38305 1.000 60.73849 137 ASP A N 1
ATOM 1697 C CA . ASP A 1 137 ? 51.42860 28.62471 100.81443 1.000 59.39063 137 ASP A CA 1
ATOM 1698 C C . ASP A 1 137 ? 50.09789 28.13945 101.37937 1.000 58.55837 137 ASP A C 1
ATOM 1699 O O . ASP A 1 137 ? 50.03970 27.13211 102.09781 1.000 54.84744 137 ASP A O 1
ATOM 1708 N N . ILE A 1 138 ? 49.01700 28.87212 101.08591 1.000 53.10035 138 ILE A N 1
ATOM 1709 C CA . ILE A 1 138 ? 47.69339 28.49403 101.57334 1.000 52.69476 138 ILE A CA 1
ATOM 1710 C C . ILE A 1 138 ? 47.26739 27.15294 100.99427 1.000 58.15655 138 ILE A C 1
ATOM 1711 O O . ILE A 1 138 ? 46.70332 26.31015 101.70463 1.000 54.95502 138 ILE A O 1
ATOM 1727 N N . VAL A 1 139 ? 47.53298 26.92301 99.70496 1.000 52.77463 139 VAL A N 1
ATOM 1728 C CA . VAL A 1 139 ? 47.18894 25.63310 99.10936 1.000 47.75256 139 VAL A CA 1
ATOM 1729 C C . VAL A 1 139 ? 47.93214 24.49966 99.80487 1.000 46.08230 139 VAL A C 1
ATOM 1730 O O . VAL A 1 139 ? 47.36594 23.44145 100.08628 1.000 50.27736 139 VAL A O 1
ATOM 1743 N N . GLY A 1 140 ? 49.21919 24.68465 100.05745 1.000 48.21816 140 GLY A N 1
ATOM 1744 C CA . GLY A 1 140 ? 49.97827 23.64975 100.74426 1.000 51.45840 140 GLY A CA 1
ATOM 1745 C C . GLY A 1 140 ? 49.46370 23.31436 102.13876 1.000 54.77823 140 GLY A C 1
ATOM 1746 O O . GLY A 1 140 ? 49.38414 22.13985 102.50608 1.000 53.44403 140 GLY A O 1
ATOM 1750 N N . VAL A 1 141 ? 49.14226 24.32942 102.95039 1.000 49.09715 141 VAL A N 1
ATOM 1751 C CA . VAL A 1 141 ? 48.59467 24.04533 104.27766 1.0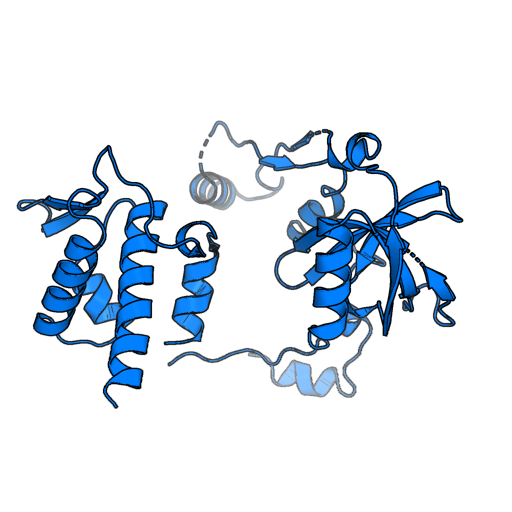00 50.14572 141 VAL A CA 1
ATOM 1752 C C . VAL A 1 141 ? 47.29097 23.26164 104.16069 1.000 52.12404 141 VAL A C 1
ATOM 1753 O O . VAL A 1 141 ? 47.03788 22.32484 104.92923 1.000 47.81548 141 VAL A O 1
ATOM 1766 N N . ILE A 1 142 ? 46.45788 23.60471 103.17711 1.000 48.75088 142 ILE A N 1
ATOM 1767 C CA . ILE A 1 142 ? 45.17957 22.91396 103.03049 1.000 49.14524 142 ILE A CA 1
ATOM 1768 C C . ILE A 1 142 ? 45.39486 21.47476 102.58119 1.000 52.91520 142 ILE A C 1
ATOM 1769 O O . ILE A 1 142 ? 44.70322 20.55743 103.03938 1.000 52.45741 142 ILE A O 1
ATOM 1785 N N . LEU A 1 143 ? 46.33234 21.25319 101.65381 1.000 56.47389 143 LEU A N 1
ATOM 1786 C CA . LEU A 1 143 ? 46.64074 19.88693 101.23634 1.000 52.78772 143 LEU A CA 1
ATOM 1787 C C . LEU A 1 143 ? 47.15436 19.06887 102.41824 1.000 46.54568 143 LEU A C 1
ATOM 1788 O O . LEU A 1 143 ? 46.71461 17.93743 102.65239 1.000 57.02206 143 LEU A O 1
ATOM 1804 N N . ARG A 1 144 ? 48.08626 19.62231 103.18526 1.000 53.32365 144 ARG A N 1
ATOM 1805 C CA . ARG A 1 144 ? 48.52179 18.93659 104.40136 1.000 54.35147 144 ARG A CA 1
ATOM 1806 C C . ARG A 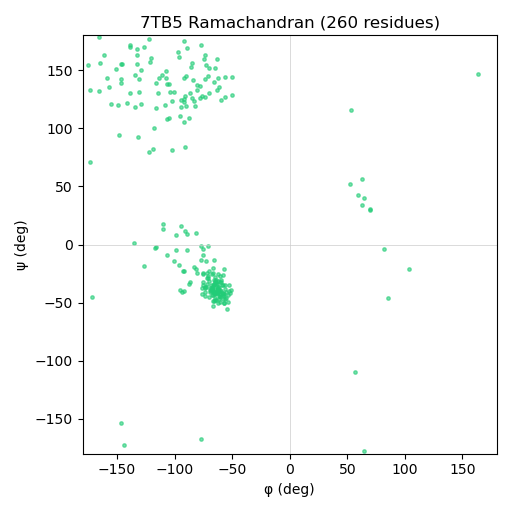1 144 ? 47.34536 18.57469 105.30902 1.000 53.07365 144 ARG A C 1
ATOM 1807 O O . ARG A 1 144 ? 47.22565 17.43978 105.79041 1.000 53.96343 144 ARG A O 1
ATOM 1828 N N . ALA A 1 145 ? 46.47734 19.54372 105.57688 1.000 50.94872 145 ALA A N 1
ATOM 1829 C CA . ALA A 1 145 ? 45.35105 19.28046 106.46338 1.000 52.15443 145 ALA A CA 1
ATOM 1830 C C . ALA A 1 145 ? 44.42248 18.21659 105.89204 1.000 51.22115 145 ALA A C 1
ATOM 1831 O O . ALA A 1 145 ? 43.83175 17.43905 106.64310 1.000 59.95964 145 ALA A O 1
ATOM 1838 N N . ILE A 1 146 ? 44.22493 18.18904 104.57968 1.000 55.09581 146 ILE A N 1
ATOM 1839 C CA . ILE A 1 146 ? 43.39614 17.13306 104.00476 1.000 54.05569 146 ILE A CA 1
ATOM 1840 C C . ILE A 1 146 ? 44.07681 15.78083 104.17795 1.000 56.10302 146 ILE A C 1
ATOM 1841 O O . ILE A 1 146 ? 43.46292 14.80610 104.62586 1.000 60.90861 146 ILE A O 1
ATOM 1857 N N . ARG A 1 147 ? 45.36137 15.70445 103.81883 1.000 53.69797 147 ARG A N 1
ATOM 1858 C CA . ARG A 1 147 ? 46.11279 14.45576 103.93383 1.000 55.15888 147 ARG A CA 1
ATOM 1859 C C . ARG A 1 147 ? 46.10438 13.91216 105.35811 1.000 61.92516 147 ARG A C 1
ATOM 1860 O O . ARG A 1 147 ? 45.93975 12.70414 105.56971 1.000 60.02798 147 ARG A O 1
ATOM 1881 N N . GLU A 1 148 ? 46.32025 14.78459 106.34473 1.000 59.63241 148 GLU A N 1
ATOM 1882 C CA . GLU A 1 148 ? 46.45246 14.38738 107.74388 1.000 65.15658 148 GLU A CA 1
ATOM 1883 C C . GLU A 1 148 ? 45.17243 14.56490 108.55270 1.000 61.62968 148 GLU A C 1
ATOM 1884 O O . GLU A 1 148 ? 45.19769 14.40591 109.78073 1.000 68.50768 148 GLU A O 1
ATOM 1896 N N . THR A 1 149 ? 44.06171 14.89081 107.90317 1.000 64.57402 149 THR A N 1
ATOM 1897 C CA . THR A 1 149 ? 42.79492 15.10826 108.59206 1.000 63.33548 149 THR A CA 1
ATOM 1898 C C . THR A 1 149 ? 42.97216 16.11781 109.72040 1.000 69.03286 149 THR A C 1
ATOM 1899 O O . THR A 1 149 ? 42.58323 15.89337 110.86304 1.000 63.66370 149 THR A O 1
ATOM 1910 N N . GLY A 1 150 ? 43.54509 17.24708 109.37713 1.000 70.72740 150 GLY A N 1
ATOM 1911 C CA . GLY A 1 150 ? 43.90818 18.24979 110.35136 1.000 55.37065 150 GLY A CA 1
ATOM 1912 C C . GLY A 1 150 ? 42.88516 19.35587 110.52868 1.000 54.94688 150 GLY A C 1
ATOM 1913 O O . GLY A 1 150 ? 42.01568 19.57564 109.68431 1.000 57.88202 150 GLY A O 1
ATOM 1917 N N . PHE A 1 151 ? 43.02334 20.03903 111.67092 1.000 56.63417 151 PHE A N 1
ATOM 1918 C CA . PHE A 1 151 ? 42.35040 21.30374 111.93643 1.000 57.84926 151 PHE A CA 1
ATOM 1919 C C . PHE A 1 151 ? 43.11989 22.42285 111.25387 1.000 56.02225 151 PHE A C 1
ATOM 1920 O O . PHE A 1 151 ? 44.35179 22.46598 111.32432 1.000 57.47948 151 PHE A O 1
ATOM 1937 N N . ILE A 1 152 ? 42.40682 23.35516 110.62556 1.000 55.98688 152 ILE A N 1
ATOM 1938 C CA . ILE A 1 152 ? 43.06217 24.57682 110.17254 1.000 52.45470 152 ILE A CA 1
ATOM 1939 C C . ILE A 1 152 ? 42.28385 25.79817 110.64234 1.000 53.38602 152 ILE A C 1
ATOM 1940 O O . ILE A 1 152 ? 41.05705 25.77278 110.75843 1.000 53.83464 152 ILE A O 1
ATOM 1956 N N . GLU A 1 153 ? 43.01238 26.89102 110.86061 1.000 54.51041 153 GLU A N 1
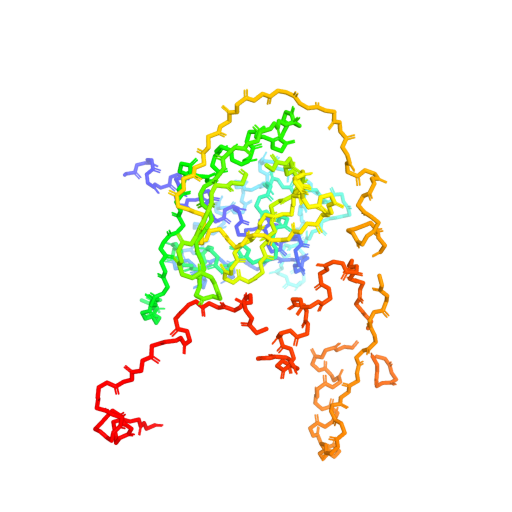ATOM 1957 C CA . GLU A 1 153 ? 42.47870 28.16753 111.31694 1.000 58.82536 153 GLU A CA 1
ATOM 1958 C C . GLU A 1 153 ? 42.72911 29.15567 110.18735 1.000 63.41216 153 GLU A C 1
ATOM 1959 O O . GLU A 1 153 ? 43.88448 29.41333 109.82806 1.000 60.32453 153 GLU A O 1
ATOM 1971 N N . VAL A 1 154 ? 41.65551 29.69450 109.62407 1.000 63.06310 154 VAL A N 1
ATOM 1972 C CA . VAL A 1 154 ? 41.74184 30.57674 108.47053 1.000 65.17197 154 VAL A CA 1
ATOM 1973 C C . VAL A 1 154 ? 41.11396 31.92543 108.80360 1.000 61.51239 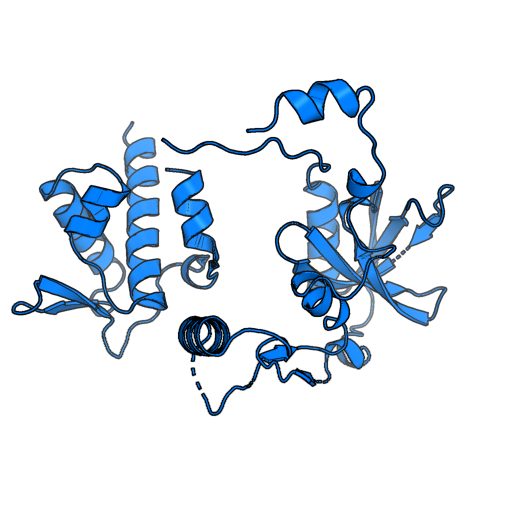154 VAL A C 1
ATOM 1974 O O . VAL A 1 154 ? 40.29146 32.05201 109.71007 1.000 69.98083 154 VAL A O 1
ATOM 1987 N N . PHE A 1 155 ? 41.52973 32.94786 108.06554 1.000 60.21599 155 PHE A N 1
ATOM 1988 C CA . PHE A 1 155 ? 40.80933 34.21507 108.00334 1.000 64.39041 155 PHE A CA 1
ATOM 1989 C C . PHE A 1 155 ? 40.12682 34.27602 106.63683 1.000 65.11164 155 PHE A C 1
ATOM 1990 O O . PHE A 1 155 ? 40.79238 34.40399 105.60061 1.000 62.28782 155 PHE A O 1
ATOM 2007 N N . TYR A 1 156 ? 38.80591 34.13268 106.63816 1.000 68.08899 156 TYR A N 1
ATOM 2008 C CA . TYR A 1 156 ? 37.99796 34.13135 105.42797 1.000 59.36946 156 TYR A CA 1
ATOM 2009 C C . TYR A 1 156 ? 37.37580 35.50886 105.28439 1.000 64.96611 156 TYR A C 1
ATOM 2010 O O . TYR A 1 156 ? 36.81226 36.03602 106.24522 1.000 62.00294 156 TYR A O 1
ATOM 2028 N N . GLN A 1 157 ? 37.48729 36.09364 104.09717 1.000 65.29753 157 GLN A N 1
ATOM 2029 C CA . GLN A 1 157 ? 37.01663 37.45197 103.86168 1.000 66.22039 157 GLN A CA 1
ATOM 2030 C C . GLN A 1 157 ? 36.39056 37.50029 102.47915 1.000 64.44321 157 GLN A C 1
ATOM 2031 O O . GLN A 1 157 ? 37.05057 37.17458 101.49175 1.000 65.73994 157 GLN A O 1
ATOM 2045 N N . SER A 1 158 ? 35.12222 37.89085 102.42448 1.000 64.65692 158 SER A N 1
ATOM 2046 C CA . SER A 1 158 ? 34.29953 37.84922 101.23335 1.000 69.75308 158 SER A CA 1
ATOM 2047 C C . SER A 1 158 ? 33.57914 39.18137 101.06844 1.000 73.80714 158 SER A C 1
ATOM 2048 O O . SER A 1 158 ? 33.46863 39.97719 102.00908 1.000 68.27347 158 SER A O 1
ATOM 2056 N N . LEU A 1 159 ? 33.07158 39.40593 99.85001 1.000 70.96605 159 LEU A N 1
ATOM 2057 C CA . LEU A 1 159 ? 32.28545 40.60665 99.58630 1.000 61.32359 159 LEU A CA 1
ATOM 2058 C C . LEU A 1 159 ? 30.91679 40.53433 100.24361 1.000 64.92914 159 LEU A C 1
ATOM 2059 O O . LEU A 1 159 ? 30.30324 41.57263 100.50621 1.000 64.49712 159 LEU A O 1
ATOM 2075 N N . THR A 1 160 ? 30.41464 39.31904 100.49383 1.000 67.27199 160 THR A N 1
ATOM 2076 C CA . THR A 1 160 ? 29.17252 39.15107 101.24608 1.000 75.68658 160 THR A CA 1
ATOM 2077 C C . THR A 1 160 ? 29.31106 39.58062 102.71223 1.000 70.16257 160 THR A C 1
ATOM 2078 O O . THR A 1 160 ? 28.36161 40.12574 103.27513 1.000 75.88243 160 THR A O 1
ATOM 2089 N N . ASP A 1 161 ? 30.46433 39.34356 103.35572 1.000 76.09149 161 ASP A N 1
ATOM 2090 C CA . ASP A 1 161 ? 30.74653 39.86385 104.70201 1.000 78.49023 161 ASP A CA 1
ATOM 2091 C C . ASP A 1 161 ? 32.12736 40.51157 104.69900 1.000 78.29644 161 ASP A C 1
ATOM 2092 O O . ASP A 1 161 ? 33.16119 39.83835 104.88048 1.000 75.38242 161 ASP A O 1
ATOM 2101 N N . PRO A 1 162 ? 32.18159 41.82743 104.44748 1.000 76.86249 162 PRO A N 1
ATOM 2102 C CA . PRO A 1 162 ? 33.48878 42.46966 104.23120 1.000 76.54602 162 PRO A CA 1
ATOM 2103 C C . PRO A 1 162 ? 34.41879 42.39501 105.43221 1.000 80.87397 162 PRO A C 1
ATOM 2104 O O . PRO A 1 162 ? 35.63835 42.26161 105.26182 1.000 79.28733 162 PRO A O 1
ATOM 2115 N N . GLU A 1 163 ? 33.88643 42.53016 106.64848 1.000 73.62258 163 GLU A N 1
ATOM 2116 C CA . GLU A 1 163 ? 34.74394 42.48596 107.82525 1.000 80.60409 163 GLU A CA 1
ATOM 2117 C C . GLU A 1 163 ? 35.52990 41.18953 107.92342 1.000 81.88549 163 GLU A C 1
ATOM 2118 O O . GLU A 1 163 ? 36.61163 41.18070 108.520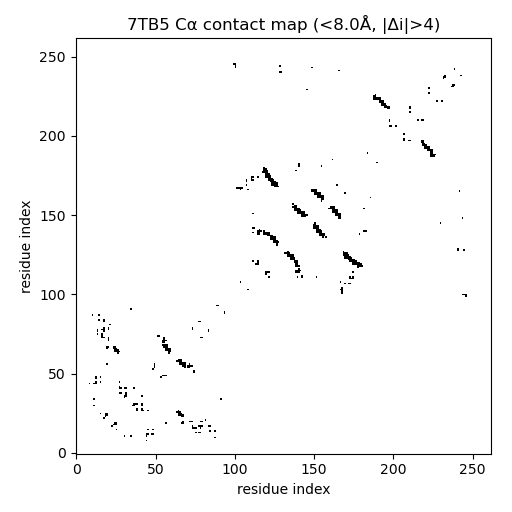08 1.000 83.71325 163 GLU A O 1
ATOM 2130 N N . GLY A 1 164 ? 35.02097 40.10747 107.34373 1.000 72.10476 164 GLY A N 1
ATOM 2131 C CA . GLY A 1 164 ? 35.66730 38.82195 107.44687 1.000 65.26591 164 GLY A CA 1
ATOM 2132 C C . GLY A 1 164 ? 35.67692 38.34363 108.87922 1.000 75.61402 164 GLY A C 1
ATOM 2133 O O . GLY A 1 164 ? 35.13528 38.99906 109.77553 1.000 63.53012 164 GLY A O 1
ATOM 2137 N N . GLY A 1 165 ? 36.29121 37.19446 109.10270 1.000 72.24475 165 GLY A N 1
ATOM 2138 C CA . GLY A 1 165 ? 36.36998 36.63528 110.43038 1.000 67.23282 165 GLY A CA 1
ATOM 2139 C C . GLY A 1 165 ? 37.22621 35.38959 110.41953 1.000 75.09596 165 GLY A C 1
ATOM 2140 O O . GLY A 1 165 ? 37.35854 34.73819 109.37229 1.000 67.31229 165 GLY A O 1
ATOM 2144 N N . GLU A 1 166 ? 37.82803 35.06774 111.56938 1.000 68.49279 166 GLU A N 1
ATOM 2145 C CA . GLU A 1 166 ? 38.55468 33.81663 111.71878 1.000 65.32176 166 GLU A CA 1
ATOM 2146 C C . GLU A 1 166 ? 37.55798 32.67387 111.73575 1.000 62.42876 166 GLU A C 1
ATOM 2147 O O . GLU A 1 166 ? 36.38651 32.85195 112.07318 1.000 61.93698 166 GLU A O 1
ATOM 2159 N N . ARG A 1 167 ? 38.01731 31.51135 111.29451 1.000 59.18430 167 ARG A N 1
ATOM 2160 C CA . ARG A 1 167 ? 37.16480 30.34717 111.14957 1.000 59.73838 167 ARG A CA 1
ATOM 2161 C C . ARG A 1 167 ? 37.98621 29.10072 111.43991 1.000 68.38516 167 ARG A C 1
ATOM 2162 O O . ARG A 1 167 ? 39.18064 29.03554 111.13166 1.000 68.05055 167 ARG A O 1
ATOM 2200 N N . LEU A 1 169 ? 38.25828 25.15371 110.62786 1.000 54.52958 169 LEU A N 1
ATOM 2201 C CA . LEU A 1 169 ? 37.80271 24.23527 109.59355 1.000 53.82397 169 LEU A CA 1
ATOM 2202 C C . LEU A 1 169 ? 38.56955 22.92258 109.63493 1.000 53.00857 169 LEU A C 1
ATOM 2203 O O . LEU A 1 169 ? 39.75744 22.88760 109.96229 1.000 56.18799 169 LEU A O 1
ATOM 2219 N N . SER A 1 170 ? 37.87577 21.84508 109.29376 1.000 52.68670 170 SER A N 1
ATOM 2220 C CA . SER A 1 170 ? 38.49665 20.55862 108.98134 1.000 52.78511 170 SER A CA 1
ATOM 2221 C C . SER A 1 170 ? 38.17523 20.21429 107.52887 1.000 51.05926 170 SER A C 1
ATOM 2222 O O . SER A 1 170 ? 37.05344 19.77763 107.21862 1.000 51.93852 170 SER A O 1
ATOM 2230 N N . PRO A 1 171 ? 39.08813 20.42286 106.60106 1.000 51.67547 171 PRO A N 1
ATOM 2231 C CA . PRO A 1 171 ? 38.81783 20.15025 105.19759 1.000 50.47188 171 PRO A CA 1
ATOM 2232 C C . PRO A 1 171 ? 39.07426 18.71130 104.80190 1.000 55.39933 171 PRO A C 1
ATOM 2233 O O . PRO A 1 171 ? 39.93603 18.01533 105.37376 1.000 49.92450 171 PRO A O 1
ATOM 2244 N N . HIS A 1 172 ? 38.34455 18.28023 103.76783 1.000 52.26956 172 HIS A N 1
ATOM 2245 C CA . HIS A 1 172 ? 38.54778 16.94912 103.19670 1.000 50.99603 172 HIS A CA 1
ATOM 2246 C C . HIS A 1 172 ? 38.58682 16.88692 101.67101 1.000 59.02542 172 HIS A C 1
ATOM 2247 O O . HIS A 1 172 ? 38.76322 15.78990 101.11919 1.000 63.56387 172 HIS A O 1
ATOM 2261 N N . ALA A 1 173 ? 38.45798 18.01163 100.97277 1.000 53.32916 173 ALA A N 1
ATOM 2262 C CA . ALA A 1 173 ? 38.65552 18.00366 99.52955 1.000 55.33899 173 ALA A CA 1
ATOM 2263 C C . ALA A 1 173 ? 38.97538 19.39520 99.00837 1.000 51.56371 173 ALA A C 1
ATOM 2264 O O . ALA A 1 173 ? 38.42966 20.39218 99.48256 1.000 53.29300 173 ALA A O 1
ATOM 2271 N N . LEU A 1 174 ? 39.85529 19.43082 98.01273 1.000 56.72542 174 LEU A N 1
ATOM 2272 C CA . LEU A 1 174 ? 40.22156 20.62102 97.26085 1.000 56.23517 174 LEU A CA 1
ATOM 2273 C C . LEU A 1 174 ? 39.63075 20.49188 95.86854 1.000 55.72504 174 LEU A C 1
ATOM 2274 O O . LEU A 1 174 ? 39.89420 19.50538 95.17436 1.000 61.89211 174 LEU A O 1
ATOM 2290 N N . VAL A 1 175 ? 38.76741 21.42600 95.48667 1.000 57.39446 175 VAL A N 1
ATOM 2291 C CA . VAL A 1 175 ? 37.93311 21.24309 94.30155 1.000 59.39022 175 VAL A CA 1
ATOM 2292 C C . VAL A 1 175 ? 38.28549 22.25575 93.21459 1.000 58.54540 175 VAL A C 1
ATOM 2293 O O . VAL A 1 175 ? 38.31403 23.46863 93.46823 1.000 53.55533 175 VAL A O 1
ATOM 2306 N N . HIS A 1 176 ? 38.48035 21.74497 91.99214 1.000 59.67897 176 HIS A N 1
ATOM 2307 C CA . HIS A 1 176 ? 38.72850 22.54629 90.79847 1.000 57.96032 176 HIS A CA 1
ATOM 2308 C C . HIS A 1 176 ? 37.41025 22.77917 90.08564 1.000 55.76184 176 HIS A C 1
ATOM 2309 O O . HIS A 1 176 ? 36.69146 21.82672 89.77021 1.000 56.65809 176 HIS A O 1
ATOM 2323 N N . ASP A 1 177 ? 37.08318 24.03876 89.85452 1.000 60.45061 177 ASP A N 1
ATOM 2324 C CA . ASP A 1 177 ? 35.91113 24.41532 89.06565 1.000 70.00554 177 ASP A CA 1
ATOM 2325 C C . ASP A 1 177 ? 36.36003 25.27699 87.88232 1.000 72.64791 177 ASP A C 1
ATOM 2326 O O . ASP A 1 177 ? 36.24159 26.50771 87.91254 1.000 70.12784 177 ASP A O 1
ATOM 2335 N N . GLY A 1 178 ? 36.86003 24.62836 86.84042 1.000 70.24468 178 GLY A N 1
ATOM 2336 C CA . GLY A 1 178 ? 37.46524 25.34231 85.73422 1.000 72.92049 178 GLY A CA 1
ATOM 2337 C C . GLY A 1 178 ? 38.58381 26.22415 86.21170 1.000 80.34460 178 GLY A C 1
ATOM 2338 O O . GLY A 1 178 ? 39.61471 25.69442 86.61174 1.000 84.16557 178 GLY A O 1
ATOM 2342 N N . ASN A 1 179 ? 38.41031 27.54875 86.19418 1.000 86.09490 179 ASN A N 1
ATOM 2343 C CA . ASN A 1 179 ? 39.43989 28.43860 86.73166 1.000 93.19158 179 ASN A CA 1
ATOM 2344 C C . ASN A 1 179 ? 39.50110 28.43269 88.26405 1.000 83.87097 179 ASN A C 1
ATOM 2345 O O . ASN A 1 179 ? 40.59275 28.50065 88.83950 1.000 72.66536 179 ASN A O 1
ATOM 2356 N N . ARG A 1 180 ? 38.36098 28.34108 88.94026 1.000 78.40709 180 ARG A N 1
ATOM 2357 C CA . ARG A 1 180 ? 38.28847 28.59645 90.37084 1.000 69.27032 180 ARG A CA 1
ATOM 2358 C C . ARG A 1 180 ? 38.51469 27.33756 91.20489 1.000 58.39319 180 ARG A C 1
ATOM 2359 O O . ARG A 1 180 ? 38.08625 26.23207 90.85963 1.000 61.51091 180 ARG A O 1
ATOM 2380 N N . TRP A 1 181 ? 39.16690 27.53451 92.33797 1.000 63.13303 181 TRP A N 1
ATOM 2381 C CA . TRP A 1 181 ? 39.35652 26.51540 93.35719 1.000 53.74030 181 TRP A CA 1
ATOM 2382 C C . TRP A 1 181 ? 38.54574 26.85256 94.60363 1.000 53.98244 181 TRP A C 1
ATOM 2383 O O . TRP A 1 181 ? 38.36170 28.02260 94.95870 1.000 57.02430 181 TRP A O 1
ATOM 2404 N N . HIS A 1 182 ? 38.04881 25.81817 95.26564 1.000 53.31830 182 HIS A N 1
ATOM 2405 C CA . HIS A 1 182 ? 37.47582 26.00496 96.58649 1.000 55.17862 182 HIS A CA 1
ATOM 2406 C C . HIS A 1 182 ? 37.74404 24.75360 97.40178 1.000 53.35272 182 HIS A C 1
ATOM 2407 O O . HIS A 1 182 ? 37.96514 23.66947 96.85448 1.000 54.27347 182 HIS A O 1
ATOM 2421 N N . VAL A 1 183 ? 37.75150 24.92346 98.72208 1.000 53.57638 183 VAL A N 1
ATOM 2422 C CA . VAL A 1 183 ? 38.00394 23.83147 99.65256 1.000 51.92457 183 VAL A CA 1
ATOM 2423 C C . VAL A 1 183 ? 36.66652 23.42766 100.26637 1.000 53.01886 183 VAL A C 1
ATOM 2424 O O . VAL A 1 183 ? 35.87900 24.29507 100.67243 1.000 52.32872 183 VAL A O 1
ATOM 2437 N N . ARG A 1 184 ? 36.38282 22.11434 100.27448 1.000 50.00887 184 ARG A N 1
ATOM 2438 C CA . ARG A 1 184 ? 35.23654 21.54851 100.98666 1.000 50.10752 184 ARG A CA 1
ATOM 2439 C C . ARG A 1 184 ? 35.66884 21.19250 102.40689 1.000 54.57089 184 ARG A C 1
ATOM 2440 O O . ARG A 1 184 ? 36.59091 20.38389 102.59802 1.000 52.10895 184 ARG A O 1
ATOM 2461 N N . ALA A 1 185 ? 35.03124 21.80444 103.40755 1.000 57.86229 185 ALA A N 1
ATOM 2462 C CA . ALA A 1 185 ? 35.52198 21.64844 104.77414 1.000 52.50910 185 ALA A CA 1
ATOM 2463 C C . ALA A 1 185 ? 34.38986 21.64217 105.79173 1.000 52.49749 185 ALA A C 1
ATOM 2464 O O . ALA A 1 185 ? 33.30530 22.17485 105.56048 1.000 59.25996 185 ALA A O 1
ATOM 2471 N N . TYR A 1 186 ? 34.64760 21.01940 106.93259 1.000 66.18290 186 TYR A N 1
ATOM 2472 C CA . TYR A 1 186 ? 33.71426 21.07173 108.04882 1.000 56.63850 186 TYR A CA 1
ATOM 2473 C C . TYR A 1 186 ? 33.94367 22.36281 108.82018 1.000 54.42073 186 TYR A C 1
ATOM 2474 O O . TYR A 1 186 ? 35.08269 22.67977 109.16508 1.000 54.19089 186 TYR A O 1
ATOM 2492 N N . CYS A 1 187 ? 32.87732 23.16323 108.95589 1.000 57.19965 187 CYS A N 1
ATOM 2493 C CA . CYS A 1 187 ? 32.86904 24.36846 109.78217 1.000 69.43020 187 CYS A CA 1
ATOM 2494 C C . CYS A 1 187 ? 32.39801 23.97006 111.18164 1.000 68.96326 187 CYS A C 1
ATOM 2495 O O . CYS A 1 187 ? 31.36077 23.31421 111.35225 1.000 70.52800 187 CYS A O 1
ATOM 2503 N N . HIS A 1 188 ? 33.16875 24.33025 112.19658 1.000 72.39652 188 HIS A N 1
ATOM 2504 C CA . HIS A 1 188 ? 32.91571 23.78148 113.52950 1.000 69.18275 188 HIS A CA 1
ATOM 2505 C C . HIS A 1 188 ? 31.97976 24.64365 114.36641 1.000 70.50799 188 HIS A C 1
ATOM 2506 O O . HIS A 1 188 ? 31.11606 24.10276 115.07145 1.000 69.82849 188 HIS A O 1
ATOM 2520 N N . LYS A 1 189 ? 32.11819 25.97433 114.29320 1.000 68.11181 189 LYS A N 1
ATOM 2521 C CA . LYS A 1 189 ? 31.17820 26.83819 114.99985 1.000 78.27482 189 LYS A CA 1
ATOM 2522 C C . LYS A 1 189 ? 29.78337 26.69323 114.41344 1.000 76.78227 189 LYS A C 1
ATOM 2523 O O . LYS A 1 189 ? 28.78697 26.78784 115.14027 1.000 79.46372 189 LYS A O 1
ATOM 2542 N N . ARG A 1 190 ? 29.70261 26.44677 113.10016 1.000 80.67626 190 ARG A N 1
ATOM 2543 C CA . ARG A 1 190 ? 28.44741 26.34605 112.36978 1.000 76.00762 190 ARG A CA 1
ATOM 2544 C C . ARG A 1 190 ? 27.92792 24.92506 112.29541 1.000 74.02224 190 ARG A C 1
ATOM 2545 O O . ARG A 1 190 ? 26.72656 24.73364 112.10333 1.000 76.56831 190 ARG A O 1
ATOM 2566 N N . LYS A 1 191 ? 28.80406 23.93482 112.44604 1.000 76.04478 191 LYS A N 1
ATOM 2567 C CA . LYS A 1 191 ? 28.41888 22.52653 112.47481 1.000 75.21652 191 LYS A CA 1
ATOM 2568 C C . LYS A 1 191 ? 27.78122 22.09876 111.15079 1.000 67.13281 191 LYS A C 1
ATOM 2569 O O . LYS A 1 191 ? 26.66733 21.57658 111.10899 1.000 70.07906 191 LYS A O 1
ATOM 2588 N N . ALA A 1 192 ? 28.51800 22.30076 110.06001 1.000 75.44240 192 ALA A N 1
ATOM 2589 C CA . ALA A 1 192 ? 28.05398 21.92200 108.73132 1.000 72.21925 192 ALA A CA 1
ATOM 2590 C C . ALA A 1 192 ? 29.24743 21.93074 107.79795 1.000 66.04426 192 ALA A C 1
ATOM 2591 O O . ALA A 1 192 ? 30.25270 22.60734 108.05169 1.000 67.11578 192 ALA A O 1
ATOM 2598 N N . PHE A 1 193 ? 29.12260 21.15324 106.72204 1.000 62.03649 193 PHE A N 1
ATOM 2599 C CA . PHE A 1 193 ? 30.12764 21.11087 105.66957 1.000 60.57656 193 PHE A CA 1
ATOM 2600 C C . PHE A 1 193 ? 29.84326 22.21750 104.65803 1.000 63.28407 193 PHE A C 1
ATOM 2601 O O . PHE A 1 193 ? 28.71183 22.34534 104.17366 1.000 68.06091 193 PHE A O 1
ATOM 2618 N N . ARG A 1 194 ? 30.86690 23.00783 104.32758 1.000 64.11883 194 ARG A N 1
ATOM 2619 C CA . ARG A 1 194 ? 30.69761 24.13939 103.42080 1.000 64.22517 194 ARG A CA 1
ATOM 2620 C C . ARG A 1 194 ? 31.87952 24.21854 102.46557 1.000 61.52606 194 ARG A C 1
ATOM 2621 O O . ARG A 1 194 ? 32.90016 23.54340 102.64513 1.000 58.06938 194 ARG A O 1
ATOM 2642 N N . ASP A 1 195 ? 31.74097 25.11054 101.47406 1.000 54.48896 195 ASP A N 1
ATOM 2643 C CA . ASP A 1 195 ? 32.76475 25.41000 100.47954 1.000 55.31446 195 ASP A CA 1
ATOM 2644 C C . ASP A 1 195 ? 33.37031 26.77617 100.75953 1.000 54.37204 195 ASP A C 1
ATOM 2645 O O . ASP A 1 195 ? 32.65745 27.71216 101.10987 1.000 60.04323 195 ASP A O 1
ATOM 2654 N N . PHE A 1 196 ? 34.66988 26.91273 100.53853 1.000 53.68147 196 PHE A N 1
ATOM 2655 C CA . PHE A 1 196 ? 35.37322 28.16820 100.77278 1.000 56.44908 196 PHE A CA 1
ATOM 2656 C C . PHE A 1 196 ? 36.27504 28.44201 99.57804 1.000 53.50946 196 PHE A C 1
ATOM 2657 O O . PHE A 1 196 ? 37.16864 27.64719 99.27551 1.000 53.50121 196 PHE A O 1
ATOM 2674 N N . SER A 1 197 ? 36.02505 29.55409 98.89744 1.000 62.74620 197 SER A N 1
ATOM 2675 C CA . SER A 1 197 ? 36.83026 29.94518 97.75221 1.000 53.29264 197 SER A CA 1
ATOM 2676 C C . SER A 1 197 ? 38.26137 30.21613 98.18785 1.000 52.51958 197 SER A C 1
ATOM 2677 O O . SER A 1 197 ? 38.50821 30.91250 99.17374 1.000 66.30204 197 SER A O 1
ATOM 2685 N N . LEU A 1 198 ? 39.21350 29.66903 97.44318 1.000 54.82205 198 LEU A N 1
ATOM 2686 C CA . LEU A 1 198 ? 40.60882 29.79015 97.85204 1.000 58.11238 198 LEU A CA 1
ATOM 2687 C C . LEU A 1 198 ? 41.11850 31.23282 97.86085 1.000 66.50939 198 LEU A C 1
ATOM 2688 O O . LEU A 1 198 ? 41.95229 31.57810 98.70573 1.000 62.85410 198 LEU A O 1
ATOM 2704 N N . THR A 1 199 ? 40.65782 32.08962 96.94991 1.000 61.11307 199 THR A N 1
ATOM 2705 C CA . THR A 1 199 ? 41.17001 33.45808 96.92488 1.000 60.81998 199 THR A CA 1
ATOM 2706 C C . THR A 1 199 ? 40.57069 34.33856 98.01750 1.000 57.09789 199 THR A C 1
ATOM 2707 O O . THR A 1 199 ? 41.07076 35.44801 98.25065 1.000 57.26697 199 THR A O 1
ATOM 2718 N N . ARG A 1 200 ? 39.50352 33.89149 98.66671 1.000 64.06451 200 ARG A N 1
ATOM 2719 C CA . ARG A 1 200 ? 38.93458 34.59038 99.81049 1.000 64.78532 200 ARG A CA 1
ATOM 2720 C C . ARG A 1 200 ? 39.54843 34.14724 101.13954 1.000 61.51991 200 ARG A C 1
ATOM 2721 O O . ARG A 1 200 ? 39.20975 34.71469 102.18555 1.000 64.89356 200 ARG A O 1
ATOM 2742 N N . ILE A 1 201 ? 40.42275 33.14205 101.11683 1.000 59.53220 201 ILE A N 1
ATOM 2743 C CA . ILE A 1 201 ? 41.17610 32.70687 102.28827 1.000 57.62575 201 ILE A CA 1
ATOM 2744 C C . ILE A 1 201 ? 42.43920 33.55198 102.33808 1.000 56.89250 201 ILE A C 1
ATOM 2745 O O . ILE A 1 201 ? 43.34582 33.36364 101.53159 1.000 63.57559 201 ILE A O 1
ATOM 2761 N N . LYS A 1 202 ? 42.52171 34.46032 103.30316 1.000 65.62037 202 LYS A N 1
ATOM 2762 C CA . LYS A 1 202 ? 43.66580 35.35885 103.39684 1.000 61.19145 202 LYS A CA 1
ATOM 2763 C C . LYS A 1 202 ? 44.78063 34.82903 104.30942 1.000 59.81160 202 LYS A C 1
ATOM 2764 O O . LYS A 1 202 ? 45.93642 35.23178 104.16380 1.000 60.13647 202 LYS A O 1
ATOM 2783 N N . CYS A 1 203 ? 44.47703 33.93222 105.23594 1.000 65.62728 203 CYS A N 1
ATOM 2784 C CA . CYS A 1 203 ? 45.46109 33.38966 106.15901 1.000 57.16925 203 CYS A CA 1
ATOM 2785 C C . CYS A 1 203 ? 45.02511 31.95847 106.39729 1.000 52.58542 203 CYS A C 1
ATOM 2786 O O . CYS A 1 203 ? 43.82370 31.68117 106.43870 1.000 54.71579 203 CYS A O 1
ATOM 2794 N N . CYS A 1 204 ? 45.99003 31.05020 106.50741 1.000 54.01889 204 CYS A N 1
ATOM 2795 C CA . CYS A 1 204 ? 45.67846 29.63922 106.71174 1.000 57.82071 204 CYS A CA 1
ATOM 2796 C C . CYS A 1 204 ? 46.79808 29.02958 107.53102 1.000 56.98783 204 CYS A C 1
ATOM 2797 O O . CYS A 1 204 ? 47.95336 29.04837 107.09872 1.000 59.04467 204 CYS A O 1
ATOM 2805 N N . LYS A 1 205 ? 46.45673 28.49318 108.70140 1.000 53.76580 205 LYS A N 1
ATOM 2806 C CA . LYS A 1 205 ? 47.43010 27.89464 109.60460 1.000 59.55176 205 LYS A CA 1
ATOM 2807 C C . LYS A 1 205 ? 46.93595 26.52371 110.04251 1.000 58.23560 205 LYS A C 1
ATOM 2808 O O . LYS A 1 205 ? 45.77330 26.37934 110.43454 1.000 57.80271 205 LYS A O 1
ATOM 2827 N N . TYR A 1 206 ? 47.81061 25.52072 109.95144 1.000 55.01296 206 TYR A N 1
ATOM 2828 C CA . TYR A 1 206 ? 47.53979 24.19725 110.50567 1.000 56.90997 206 TYR A CA 1
ATOM 2829 C C . TYR A 1 206 ? 47.75926 24.21456 112.01417 1.000 55.50844 206 TYR A C 1
ATOM 2830 O O . TYR A 1 206 ? 48.82466 24.61667 112.49706 1.000 52.82929 206 TYR A O 1
ATOM 2848 N N . VAL A 1 207 ? 46.75070 23.78769 112.77272 1.000 54.64993 207 VAL A N 1
ATOM 2849 C CA . VAL A 1 207 ? 46.81089 23.94857 114.21613 1.000 63.19945 207 VAL A CA 1
ATOM 2850 C C . VAL A 1 207 ? 46.59311 22.65777 114.99970 1.000 62.66620 207 VAL A C 1
ATOM 2851 O O . VAL A 1 207 ? 46.92533 22.59676 116.19415 1.000 64.47104 207 VAL A O 1
ATOM 2864 N N . GLY A 1 208 ? 46.02123 21.61234 114.42542 1.000 72.02913 208 GLY A N 1
ATOM 2865 C CA . GLY A 1 208 ? 45.81221 20.40438 115.20561 1.000 57.75053 208 GLY A CA 1
ATOM 2866 C C . GLY A 1 208 ? 45.47662 19.21380 114.32673 1.000 61.10072 208 GLY A C 1
ATOM 2867 O O . GLY A 1 208 ? 45.39117 19.31878 113.10305 1.000 63.67768 208 GLY A O 1
ATOM 2871 N N . GLN A 1 209 ? 45.30743 18.06476 114.97816 1.000 61.11499 209 GLN A N 1
ATOM 2872 C CA . GLN A 1 209 ? 44.92286 16.80856 114.35147 1.000 59.50696 209 GLN A CA 1
ATOM 2873 C C . GLN A 1 209 ? 43.46145 16.54291 114.68469 1.000 64.70156 209 GLN A C 1
ATOM 2874 O O . GLN A 1 209 ? 43.03766 16.74540 115.82111 1.000 59.66300 209 GLN A O 1
ATOM 2888 N N . ASP A 1 210 ? 42.68656 16.08758 113.71055 1.000 60.99036 210 ASP A N 1
ATOM 2889 C CA . ASP A 1 210 ? 41.25065 15.86270 113.91315 1.000 60.02766 210 ASP A CA 1
ATOM 2890 C C . ASP A 1 210 ? 40.90134 14.39992 113.60858 1.000 62.68966 210 ASP A C 1
ATOM 2891 O O . ASP A 1 210 ? 41.76117 13.59044 113.22214 1.000 63.15816 210 ASP A O 1
ATOM 2900 N N . ARG A 1 211 ? 39.63023 14.05409 113.82765 1.000 58.11083 211 ARG A N 1
ATOM 2901 C CA . ARG A 1 211 ? 39.07745 12.79862 113.34979 1.000 66.89966 211 ARG A CA 1
ATOM 2902 C C . ARG A 1 211 ? 38.59992 12.95017 111.90717 1.000 70.77326 211 ARG A C 1
ATOM 2903 O O . ARG A 1 211 ? 38.28819 14.04980 111.44231 1.000 66.52486 211 ARG A O 1
ATOM 2924 N N . ASP A 1 212 ? 38.53787 11.82489 111.20200 1.000 79.83464 212 ASP A N 1
ATOM 2925 C CA . ASP A 1 212 ? 38.05951 11.81823 109.82617 1.000 68.45477 212 ASP A CA 1
ATOM 2926 C C . ASP A 1 212 ? 36.55259 12.00376 109.81421 1.000 62.38011 212 ASP A C 1
ATOM 2927 O O . ASP A 1 212 ? 35.82602 11.28911 110.50742 1.000 74.52578 212 ASP A O 1
ATOM 2936 N N . ARG A 1 213 ? 36.08493 12.98299 109.04825 1.000 70.31454 213 ARG A N 1
ATOM 2937 C CA . ARG A 1 213 ? 34.66631 13.30237 108.98434 1.000 75.85136 213 ARG A CA 1
ATOM 2938 C C . ARG A 1 213 ? 34.06071 13.06735 107.60853 1.000 71.58448 213 ARG A C 1
ATOM 2939 O O . ARG A 1 213 ? 32.84959 13.27453 107.44035 1.000 70.34522 213 ARG A O 1
ATOM 2960 N N . ALA A 1 214 ? 34.86865 12.65152 106.62437 1.000 73.66174 214 ALA A N 1
ATOM 2961 C CA . ALA A 1 214 ? 34.41936 12.62049 105.23582 1.000 66.15396 214 ALA A CA 1
ATOM 2962 C C . ALA A 1 214 ? 33.11155 11.85326 105.07399 1.000 74.77332 214 ALA A C 1
ATOM 2963 O O . ALA A 1 214 ? 32.25556 12.24143 104.26821 1.000 72.18317 214 ALA A O 1
ATOM 2970 N N . ASP A 1 215 ? 32.91541 10.78937 105.85944 1.000 70.64705 215 ASP A N 1
ATOM 2971 C CA . ASP A 1 215 ? 31.71043 9.97344 105.72520 1.000 71.16506 215 ASP A CA 1
ATOM 2972 C C . ASP A 1 215 ? 30.46958 10.63475 106.31064 1.000 70.92313 215 ASP A C 1
ATOM 2973 O O . ASP A 1 215 ? 29.37714 10.05495 106.23811 1.000 68.23704 215 ASP A O 1
ATOM 2982 N N . GLU A 1 216 ? 30.60199 11.79847 106.92921 1.000 74.90210 216 GLU A N 1
ATOM 2983 C CA . GLU A 1 216 ? 29.44377 12.52450 107.42593 1.000 73.90604 216 GLU A CA 1
ATOM 2984 C C . GLU A 1 216 ? 28.99134 13.62845 106.48012 1.000 72.49938 216 GLU A C 1
ATOM 2985 O O . GLU A 1 216 ? 27.97439 14.28410 106.75464 1.000 66.12753 216 GLU A O 1
ATOM 2997 N N . ASP A 1 217 ? 29.73179 13.86335 105.38734 1.000 68.52099 217 ASP A N 1
ATOM 2998 C CA . ASP A 1 217 ? 29.38806 14.90262 104.41429 1.000 67.73765 217 ASP A CA 1
ATOM 2999 C C . ASP A 1 217 ? 28.49761 14.26889 103.34555 1.000 71.56596 217 ASP A C 1
ATOM 3000 O O . ASP A 1 217 ? 28.93954 13.83787 102.27626 1.000 69.95163 217 ASP A O 1
ATOM 3009 N N . TYR A 1 218 ? 27.20424 14.20971 103.65420 1.000 70.44298 218 TYR A N 1
ATOM 3010 C CA . TYR A 1 218 ? 26.29066 13.45456 102.80768 1.000 80.60756 218 TYR A CA 1
ATOM 3011 C C . TYR A 1 218 ? 26.17344 14.08830 101.43104 1.000 73.36102 218 TYR A C 1
ATOM 3012 O O . TYR A 1 218 ? 26.14902 13.37427 100.42102 1.000 75.24537 218 TYR A O 1
ATOM 3030 N N . ALA A 1 219 ? 26.09993 15.42511 101.36926 1.000 76.90884 219 ALA A N 1
ATOM 3031 C CA . ALA A 1 219 ? 26.01495 16.09383 100.07346 1.000 73.75832 219 ALA A CA 1
ATOM 3032 C C . ALA A 1 219 ? 27.20767 15.73161 99.21040 1.000 67.77635 219 ALA A C 1
ATOM 3033 O O . ALA A 1 219 ? 27.06235 15.46349 98.01547 1.000 74.52353 219 ALA A O 1
ATOM 3040 N N . TRP A 1 220 ? 28.39726 15.69598 99.80352 1.000 63.94963 220 TRP A N 1
ATOM 3041 C CA . TRP A 1 220 ? 29.58347 15.37225 99.02372 1.000 66.22452 220 TRP A CA 1
ATOM 3042 C C . TRP A 1 220 ? 29.53478 13.95282 98.47650 1.000 69.78503 220 TRP A C 1
ATOM 3043 O O . TRP A 1 220 ? 30.06172 13.68464 97.39187 1.000 65.27431 220 TRP A O 1
ATOM 3064 N N . ASN A 1 221 ? 28.91444 13.03616 99.20814 1.000 66.92772 221 ASN A N 1
ATOM 3065 C CA . ASN A 1 221 ? 28.93107 11.62321 98.87177 1.000 68.06833 221 ASN A CA 1
ATOM 3066 C C . ASN A 1 221 ? 27.70754 11.18804 98.08506 1.000 73.71929 221 ASN A C 1
ATOM 3067 O O . ASN A 1 221 ? 27.73934 10.11882 97.47377 1.000 66.72474 221 ASN A O 1
ATOM 3078 N N . THR A 1 222 ? 26.63437 11.97376 98.10446 1.000 75.27524 222 THR A N 1
ATOM 3079 C CA . THR A 1 222 ? 25.42020 11.64464 97.36908 1.000 73.98330 222 THR A CA 1
ATOM 3080 C C . THR A 1 222 ? 25.61646 11.94599 95.88594 1.000 81.36153 222 THR A C 1
ATOM 3081 O O . THR A 1 222 ? 25.87406 13.09499 95.51014 1.000 75.92368 222 THR A O 1
ATOM 3109 N N . VAL A 1 224 ? 24.25129 12.46725 92.15888 1.000 70.31342 224 VAL A N 1
ATOM 3110 C CA . VAL A 1 224 ? 23.03067 12.91327 91.50008 1.000 73.07912 224 VAL A CA 1
ATOM 3111 C C . VAL A 1 224 ? 23.19272 12.70081 90.00171 1.000 74.44873 224 VAL A C 1
ATOM 3112 O O . VAL A 1 224 ? 24.23016 13.05795 89.42618 1.000 66.18220 224 VAL A O 1
ATOM 3125 N N . ASN A 1 225 ? 22.17270 12.11410 89.37518 1.000 74.62401 225 ASN A N 1
ATOM 3126 C CA . ASN A 1 225 ? 22.15601 11.91817 87.93083 1.000 78.18872 225 ASN A CA 1
ATOM 3127 C C . ASN A 1 225 ? 21.46097 13.11909 87.30638 1.000 74.77685 225 ASN A C 1
ATOM 3128 O O . ASN A 1 225 ? 20.23192 13.26691 87.40361 1.000 76.09771 225 ASN A O 1
ATOM 3139 N N . VAL A 1 226 ? 22.25289 13.98615 86.68956 1.000 65.76127 226 VAL A N 1
ATOM 3140 C CA . VAL A 1 226 ? 21.73988 15.19857 86.06748 1.000 77.95930 226 VAL A CA 1
ATOM 3141 C C . VAL A 1 226 ? 21.43046 14.91697 84.59807 1.000 79.49708 226 VAL A C 1
ATOM 3142 O O . VAL A 1 226 ? 22.30867 14.50351 83.83144 1.000 66.89880 226 VAL A O 1
ATOM 3155 N N . VAL A 1 227 ? 20.18596 15.15318 84.20019 1.000 76.32419 227 VAL A N 1
ATOM 3156 C CA . VAL A 1 227 ? 19.75702 14.95749 82.82298 1.000 82.03798 227 VAL A CA 1
ATOM 3157 C C . VAL A 1 227 ? 19.67951 16.31618 82.14937 1.000 77.79866 227 VAL A C 1
ATOM 3158 O O . VAL A 1 227 ? 18.94031 17.19644 82.60848 1.000 77.83489 227 VAL A O 1
ATOM 3171 N N . LEU A 1 228 ? 20.40394 16.46929 81.03898 1.000 79.11114 228 LEU A N 1
ATOM 3172 C CA . LEU A 1 228 ? 20.38754 17.68459 80.23350 1.000 83.01415 228 LEU A CA 1
ATOM 3173 C C . LEU A 1 228 ? 19.75871 17.39916 78.87565 1.000 81.65495 228 LEU A C 1
ATOM 3174 O O . LEU A 1 228 ? 19.95099 16.31867 78.30946 1.000 79.67042 228 LEU A O 1
ATOM 3190 N N . THR A 1 229 ? 19.00235 18.36256 78.36237 1.000 83.56285 229 THR A N 1
ATOM 3191 C CA . THR A 1 229 ? 18.42663 18.32199 77.02597 1.000 80.05964 229 THR A CA 1
ATOM 3192 C C . THR A 1 229 ? 18.81596 19.58775 76.28271 1.000 80.39310 229 THR A C 1
ATOM 3193 O O . THR A 1 229 ? 19.34663 20.52985 76.87574 1.000 76.14933 229 THR A O 1
ATOM 3204 N N . PRO A 1 230 ? 18.56453 19.64834 74.97454 1.000 75.93123 230 PRO A N 1
ATOM 3205 C CA . PRO A 1 230 ? 18.76894 20.91744 74.26188 1.000 74.69711 230 PRO A CA 1
ATOM 3206 C C . PRO A 1 230 ? 17.78132 21.96918 74.74454 1.000 71.32582 230 PRO A C 1
ATOM 3207 O O . PRO A 1 230 ? 16.60337 21.67875 74.96837 1.000 69.18141 230 PRO A O 1
ATOM 3218 N N . HIS A 1 231 ? 18.26324 23.19983 74.88654 1.000 68.32144 231 HIS A N 1
ATOM 3219 C CA . HIS A 1 231 ? 17.40859 24.27689 75.35964 1.000 71.41546 231 HIS A CA 1
ATOM 3220 C C . HIS A 1 231 ? 16.10956 24.32455 74.55510 1.000 63.66057 231 HIS A C 1
ATOM 3221 O O . HIS A 1 231 ? 16.15507 24.33886 73.31838 1.000 71.77364 231 HIS A O 1
ATOM 3235 N N . PRO A 1 232 ? 14.94735 24.34973 75.20765 1.000 64.77860 232 PRO A N 1
ATOM 3236 C CA . PRO A 1 232 ? 13.70523 24.60043 74.46848 1.000 64.42795 232 PRO A CA 1
ATOM 3237 C C . PRO A 1 232 ? 13.80610 25.91854 73.72107 1.000 77.56516 232 PRO A C 1
ATOM 3238 O O . PRO A 1 232 ? 14.42177 26.87388 74.20268 1.000 76.26691 232 PRO A O 1
ATOM 3249 N N . GLY A 1 233 ? 13.21133 25.95100 72.52169 1.000 65.95639 233 GLY A N 1
ATOM 3250 C CA . GLY A 1 233 ? 13.19918 27.12017 71.68182 1.000 68.30947 233 GLY A CA 1
ATOM 3251 C C . GLY A 1 233 ? 14.15505 27.06721 70.51553 1.000 66.76583 233 GLY A C 1
ATOM 3252 O O . GLY A 1 233 ? 13.95121 27.79317 69.53620 1.000 67.02341 233 GLY A O 1
ATOM 3256 N N . LEU A 1 234 ? 15.17750 26.22181 70.59320 1.000 70.82530 234 LEU A N 1
ATOM 3257 C CA . LEU A 1 234 ? 16.13706 26.10339 69.51018 1.000 63.57037 234 LEU A CA 1
ATOM 3258 C C . LEU A 1 234 ? 15.43889 25.62140 68.25369 1.000 66.22646 234 LEU A C 1
ATOM 3259 O O . LEU A 1 234 ? 14.51937 24.80323 68.32137 1.000 70.19034 234 LEU A O 1
ATOM 3275 N N . THR A 1 235 ? 15.87966 26.14316 67.09873 1.000 71.11060 235 THR A N 1
ATOM 3276 C CA . THR A 1 235 ? 15.35252 25.68247 65.82407 1.000 69.12796 235 THR A CA 1
ATOM 3277 C C . THR A 1 235 ? 15.71342 24.21075 65.64518 1.000 64.72838 235 THR A C 1
ATOM 3278 O O . THR A 1 235 ? 16.65014 23.70938 66.27414 1.000 68.19617 235 THR A O 1
ATOM 3289 N N . PRO A 1 236 ? 14.99183 23.49869 64.78199 1.000 68.73751 236 PRO A N 1
ATOM 3290 C CA . PRO A 1 236 ? 15.35848 22.09188 64.52260 1.000 68.87199 236 PRO A CA 1
ATOM 3291 C C . PRO A 1 236 ? 16.82421 21.89207 64.17250 1.000 71.10957 236 PRO A C 1
ATOM 3292 O O . PRO A 1 236 ? 17.45033 20.92873 64.62976 1.000 69.34780 236 PRO A O 1
ATOM 3303 N N . ALA A 1 237 ? 17.40184 22.80038 63.39135 1.000 75.65898 237 ALA A N 1
ATOM 3304 C CA . ALA A 1 237 ? 18.78465 22.62648 62.96759 1.000 69.81468 237 ALA A CA 1
ATOM 3305 C C . ALA A 1 237 ? 19.73265 22.72486 64.14946 1.000 64.16315 237 ALA A C 1
ATOM 3306 O O . ALA A 1 237 ? 20.56872 21.84262 64.35784 1.000 71.52267 237 ALA A O 1
ATOM 3313 N N . GLN A 1 238 ? 19.64059 23.80585 64.92332 1.000 72.26966 238 GLN A N 1
ATOM 3314 C CA . GLN A 1 238 ? 20.52019 23.93047 66.08298 1.000 69.04452 238 GLN A CA 1
ATOM 3315 C C . GLN A 1 238 ? 20.16862 22.93858 67.18309 1.000 62.81919 238 GLN A C 1
ATOM 3316 O O . GLN A 1 238 ? 21.04974 22.56355 67.96172 1.000 66.92648 238 GLN A O 1
ATOM 3330 N N . ARG A 1 239 ? 18.93592 22.43651 67.21653 1.000 61.97529 239 ARG A N 1
ATOM 3331 C CA . ARG A 1 239 ? 18.62825 21.35410 68.14300 1.000 67.44006 239 ARG A CA 1
ATOM 3332 C C . ARG A 1 239 ? 19.36519 20.07664 67.76361 1.000 66.63010 239 ARG A C 1
ATOM 3333 O O . ARG A 1 239 ? 19.86597 19.36691 68.63679 1.000 68.36905 239 ARG A O 1
ATOM 3354 N N . LYS A 1 240 ? 19.45145 19.76431 66.46663 1.000 82.67920 240 LYS A N 1
ATOM 3355 C CA . LYS A 1 240 ? 20.17105 18.56652 66.03773 1.000 78.68495 240 LYS A CA 1
ATOM 3356 C C . LYS A 1 240 ? 21.67620 18.76637 66.11373 1.000 75.53537 240 LYS A C 1
ATOM 3357 O O . LYS A 1 240 ? 22.40196 17.84156 66.49013 1.000 72.98099 240 LYS A O 1
ATOM 3376 N N . LEU A 1 241 ? 22.16472 19.97195 65.82845 1.000 72.40039 241 LEU A N 1
ATOM 3377 C CA . LEU A 1 241 ? 23.59141 20.23495 66.00279 1.000 70.76113 241 LEU A CA 1
ATOM 3378 C C . LEU A 1 241 ? 24.03652 19.96401 67.43864 1.000 75.95877 241 LEU A C 1
ATOM 3379 O O . LEU A 1 241 ? 25.03604 19.27186 67.67938 1.000 73.09418 241 LEU A O 1
ATOM 3395 N N . ILE A 1 242 ? 23.31841 20.51751 68.41396 1.000 70.45152 242 ILE A N 1
ATOM 3396 C CA . ILE A 1 242 ? 23.78145 20.40067 69.79365 1.000 78.17801 242 ILE A CA 1
ATOM 3397 C C . ILE A 1 242 ? 23.69284 18.94872 70.27196 1.000 70.77866 242 ILE A C 1
ATOM 3398 O O . ILE A 1 242 ? 24.55436 18.47366 71.01915 1.000 75.18012 242 ILE A O 1
ATOM 3414 N N . GLU A 1 243 ? 22.67701 18.20691 69.82906 1.000 76.78996 243 GLU A N 1
ATOM 3415 C CA . GLU A 1 243 ? 22.57982 16.80497 70.22981 1.000 77.63179 243 GLU A CA 1
ATOM 3416 C C . GLU A 1 243 ? 23.66814 15.96516 69.55725 1.000 77.89246 243 GLU A C 1
ATOM 3417 O O . GLU A 1 243 ? 24.13195 14.97897 70.14126 1.000 80.19812 243 GLU A O 1
ATOM 3429 N N . ASN A 1 244 ? 24.12708 16.36116 68.35904 1.000 84.30527 244 ASN A N 1
ATOM 3430 C CA . ASN A 1 244 ? 25.28375 15.69420 67.75479 1.000 80.07059 244 ASN A CA 1
ATOM 3431 C C . ASN A 1 244 ? 26.57832 16.09247 68.45808 1.000 83.06599 244 ASN A C 1
ATOM 3432 O O . ASN A 1 244 ? 27.48879 15.26883 68.61876 1.000 84.13469 244 ASN A O 1
ATOM 3443 N N . ASP A 1 245 ? 26.68187 17.35627 68.88106 1.000 85.69849 245 ASP A N 1
ATOM 3444 C CA . ASP A 1 245 ? 27.92492 17.83191 69.47918 1.000 78.98413 245 ASP A CA 1
ATOM 3445 C C . ASP A 1 245 ? 28.17340 17.22747 70.84824 1.000 80.02386 245 ASP A C 1
ATOM 3446 O O . ASP A 1 245 ? 29.33174 17.05675 71.24116 1.000 79.38688 245 ASP A O 1
ATOM 3455 N N . PHE A 1 246 ? 27.11221 16.92180 71.59285 1.000 86.25833 246 PHE A N 1
ATOM 3456 C CA . PHE A 1 246 ? 27.22105 16.37149 72.93717 1.000 81.21651 246 PHE A CA 1
ATOM 3457 C C . PHE A 1 246 ? 26.78240 14.91539 72.98698 1.000 79.76630 246 PHE A C 1
ATOM 3458 O O . PHE A 1 246 ? 26.47621 14.39780 74.06264 1.000 81.22389 246 PHE A O 1
ATOM 3475 N N . LEU A 1 247 ? 26.71746 14.25650 71.83189 1.000 87.96381 247 LEU A N 1
ATOM 3476 C CA . LEU A 1 247 ? 26.55719 12.80541 71.75556 1.000 86.87538 247 LEU A CA 1
ATOM 3477 C C . LEU A 1 247 ? 25.35132 12.33732 72.56146 1.000 83.11723 247 LEU A C 1
ATOM 3478 O O . LEU A 1 247 ? 25.41994 11.38612 73.34280 1.000 82.63117 247 LEU A O 1
ATOM 3511 N N . GLU A 1 249 ? 21.65174 10.68391 73.23663 1.000 82.55171 249 GLU A N 1
ATOM 3512 C CA . GLU A 1 249 ? 20.77907 9.60969 72.78865 1.000 81.97296 249 GLU A CA 1
ATOM 3513 C C . GLU A 1 249 ? 19.34317 10.01898 73.09682 1.000 90.89760 249 GLU A C 1
ATOM 3514 O O . GLU A 1 249 ? 19.00240 10.26541 74.26038 1.000 89.08589 249 GLU A O 1
ATOM 3518 N N . GLY A 1 250 ? 18.50908 10.09495 72.06418 1.000 76.07191 250 GLY A N 1
ATOM 3519 C CA . GLY A 1 250 ? 17.12311 10.46806 72.27831 1.000 77.62482 250 GLY A CA 1
ATOM 3520 C C . GLY A 1 250 ? 16.94213 11.86490 72.83051 1.000 81.69253 250 GLY A C 1
ATOM 3521 O O . GLY A 1 250 ? 16.01571 12.10093 73.61529 1.000 79.07383 250 GLY A O 1
ATOM 3525 N N . GLY A 1 251 ? 17.80866 12.79806 72.44263 1.000 80.87949 251 GLY A N 1
ATOM 3526 C CA . GLY A 1 251 ? 17.69048 14.16548 72.90669 1.000 86.95989 251 GLY A CA 1
ATOM 3527 C C . GLY A 1 251 ? 17.99721 14.34960 74.37119 1.000 88.35971 251 GLY A C 1
ATOM 3528 O O . GLY A 1 251 ? 17.44158 15.25258 75.00334 1.000 87.42661 251 GLY A O 1
ATOM 3532 N N . GLU A 1 252 ? 18.87952 13.52507 74.92659 1.000 85.40988 252 GLU A N 1
ATOM 3533 C CA . GLU A 1 252 ? 19.18677 13.58036 76.34589 1.000 81.78547 252 GLU A CA 1
ATOM 3534 C C . GLU A 1 252 ? 20.66045 13.27549 76.57259 1.000 74.52643 252 GLU A C 1
ATOM 3535 O O . GLU A 1 252 ? 21.30981 12.59567 75.78225 1.000 83.85608 252 GLU A O 1
ATOM 3564 N N . HIS A 1 254 ? 23.46716 12.54023 80.08689 1.000 85.22336 254 HIS A N 1
ATOM 3565 C CA . HIS A 1 254 ? 23.52020 12.17713 81.49849 1.000 82.80529 254 HIS A CA 1
ATOM 3566 C C . HIS A 1 254 ? 24.89666 12.48278 82.06559 1.000 79.90188 254 HIS A C 1
ATOM 3567 O O . HIS A 1 254 ? 25.91775 12.11071 81.47726 1.000 74.57479 254 HIS A O 1
ATOM 3581 N N . VAL A 1 255 ? 24.92153 13.14179 83.21690 1.000 74.11441 255 VAL A N 1
ATOM 3582 C CA . VAL A 1 255 ? 26.17100 13.45579 83.89784 1.000 83.19051 255 VAL A CA 1
ATOM 3583 C C . VAL A 1 255 ? 25.96324 13.22630 85.38966 1.000 79.43537 255 VAL A C 1
ATOM 3584 O O . VAL A 1 255 ? 24.95627 13.66579 85.95990 1.000 72.68699 255 VAL A O 1
ATOM 3597 N N . GLU A 1 256 ? 26.88568 12.48267 86.00458 1.000 81.37768 256 GLU A N 1
ATOM 3598 C CA . GLU A 1 256 ? 26.85835 12.22522 87.43869 1.000 79.69009 256 GLU A CA 1
ATOM 3599 C C . GLU A 1 256 ? 27.53209 13.37923 88.16775 1.000 76.75086 256 GLU A C 1
ATOM 3600 O O . GLU A 1 256 ? 28.67350 13.73958 87.85500 1.000 71.93433 256 GLU A O 1
ATOM 3612 N N . CYS A 1 257 ? 26.81933 13.96501 89.12625 1.000 70.41334 257 CYS A N 1
ATOM 3613 C CA . CYS A 1 257 ? 27.36196 15.03380 89.95213 1.000 69.75450 257 CYS A CA 1
ATOM 3614 C C . CYS A 1 257 ? 27.10110 14.73244 91.42583 1.000 73.06471 257 CYS A C 1
ATOM 3615 O O . CYS A 1 257 ? 26.04564 14.19422 91.78128 1.000 63.46436 257 CYS A O 1
ATOM 3623 N N . ARG A 1 258 ? 28.06983 15.06507 92.28455 1.000 71.27366 258 ARG A N 1
ATOM 3624 C CA . ARG A 1 258 ? 27.81809 15.04833 93.72012 1.000 60.11319 258 ARG A CA 1
ATOM 3625 C C . ARG A 1 258 ? 26.88422 16.20591 94.05336 1.000 63.82086 258 ARG A C 1
ATOM 3626 O O . ARG A 1 258 ? 26.97169 17.27893 93.45465 1.000 62.62772 258 ARG A O 1
ATOM 3647 N N . ARG A 1 259 ? 26.00154 15.99958 95.03130 1.000 61.22226 259 ARG A N 1
ATOM 3648 C CA . ARG A 1 259 ? 25.03322 17.03569 95.38858 1.000 69.38950 259 ARG A CA 1
ATOM 3649 C C . ARG A 1 259 ? 25.72425 18.34953 95.72313 1.000 66.10815 259 ARG A C 1
ATOM 3650 O O . ARG A 1 259 ? 25.28243 19.42642 95.29845 1.000 63.80695 259 ARG A O 1
ATOM 3671 N N . ALA A 1 260 ? 26.84240 18.27256 96.44232 1.000 66.50108 260 ALA A N 1
ATOM 3672 C CA . ALA A 1 260 ? 27.58479 19.45402 96.86355 1.000 65.63036 260 ALA A CA 1
ATOM 3673 C C . ALA A 1 260 ? 28.29519 20.14878 95.72037 1.000 64.76215 260 ALA A C 1
ATOM 3674 O O . ALA A 1 260 ? 28.95270 21.16917 95.95772 1.000 67.67942 260 ALA A O 1
ATOM 3681 N N . LEU A 1 261 ? 28.20248 19.61445 94.50260 1.000 69.34175 261 LEU A N 1
ATOM 3682 C CA . LEU A 1 261 ? 28.81968 20.22072 93.33161 1.000 66.63609 261 LEU A CA 1
ATOM 3683 C C . LEU A 1 261 ? 27.78734 20.65110 92.29412 1.000 58.96022 261 LEU A C 1
ATOM 3684 O O . LEU A 1 261 ? 28.16269 21.22688 91.27331 1.000 61.73394 261 LEU A O 1
ATOM 3700 N N . LEU A 1 262 ? 26.49891 20.38891 92.52439 1.000 60.75777 262 LEU A N 1
ATOM 3701 C CA . LEU A 1 262 ? 25.47207 20.77547 91.56645 1.000 64.26459 262 LEU A CA 1
ATOM 3702 C C . LEU A 1 262 ? 25.53313 22.25454 91.27074 1.000 70.07855 262 LEU A C 1
ATOM 3703 O O . LEU A 1 262 ? 25.43484 22.66492 90.11385 1.000 73.75467 262 LEU A O 1
ATOM 3719 N N . LEU A 1 263 ? 25.64954 23.06940 92.31070 1.000 63.28457 263 LEU A N 1
ATOM 3720 C CA . LEU A 1 263 ? 25.71132 24.51274 92.13206 1.000 68.17296 263 LEU A CA 1
ATOM 3721 C C . LEU A 1 263 ? 26.78161 24.91344 91.13018 1.000 68.87125 263 LEU A C 1
ATOM 3722 O O . LEU A 1 263 ? 26.58307 25.82925 90.32662 1.000 65.31428 263 LEU A O 1
ATOM 3738 N N . TYR A 1 264 ? 27.93375 24.25413 91.17603 1.000 62.44675 264 TYR A N 1
ATOM 3739 C CA . TYR A 1 264 ? 29.02502 24.61845 90.28329 1.000 72.04815 264 TYR A CA 1
ATOM 3740 C C . TYR A 1 264 ? 28.78067 24.13250 88.85892 1.000 67.33835 264 TYR A C 1
ATOM 3741 O O . TYR A 1 264 ? 29.18426 24.80023 87.90098 1.000 63.10792 264 TYR A O 1
ATOM 3759 N N . LEU A 1 265 ? 28.09712 23.00481 88.70419 1.000 67.05507 265 LEU A N 1
ATOM 3760 C CA . LEU A 1 265 ? 27.71098 22.55796 87.37750 1.000 67.37020 265 LEU A CA 1
ATOM 3761 C C . LEU A 1 265 ? 26.71005 23.51713 86.74866 1.000 71.48553 265 LEU A C 1
ATOM 3762 O O . LEU A 1 265 ? 26.80114 23.82295 85.55214 1.000 68.48581 265 LEU A O 1
ATOM 3778 N N . LEU A 1 266 ? 25.75384 24.00897 87.54214 1.000 72.76370 266 LEU A N 1
ATOM 3779 C CA . LEU A 1 266 ? 24.74322 24.90888 87.00305 1.000 72.00635 266 LEU A CA 1
ATOM 3780 C C . LEU A 1 266 ? 25.34196 26.24091 86.56991 1.000 73.35153 266 LEU A C 1
ATOM 3781 O O . LEU A 1 266 ? 24.77676 26.92485 85.71041 1.000 77.98354 266 LEU A O 1
ATOM 3797 N N . PHE A 1 267 ? 26.47586 26.63487 87.14843 1.000 71.97578 267 PHE A N 1
ATOM 3798 C CA . PHE A 1 267 ? 27.11698 27.87409 86.71738 1.000 75.57867 267 PHE A CA 1
ATOM 3799 C C . PHE A 1 267 ? 27.51405 27.79399 85.24504 1.000 82.80778 267 PHE A C 1
ATOM 3800 O O . PHE A 1 267 ? 27.41777 28.78626 84.50691 1.000 86.04084 267 PHE A O 1
ATOM 3817 N N . GLN A 1 268 ? 27.94516 26.60951 84.79089 1.000 81.96806 268 GLN A N 1
ATOM 3818 C CA . GLN A 1 268 ? 28.34266 26.45330 83.38973 1.000 79.31395 268 GLN A CA 1
ATOM 3819 C C . GLN A 1 268 ? 27.16273 26.69291 82.45523 1.000 79.40691 268 GLN A C 1
ATOM 3820 O O . GLN A 1 268 ? 27.31878 27.27353 81.36996 1.000 87.77533 268 GLN A O 1
ATOM 3834 N N . LEU A 1 269 ? 25.97332 26.25022 82.85794 1.000 71.85527 269 LEU A N 1
ATOM 3835 C CA . LEU A 1 269 ? 24.75078 26.54607 82.11795 1.000 75.49833 269 LEU A CA 1
ATOM 3836 C C . LEU A 1 269 ? 24.23419 27.96905 82.33083 1.000 81.10906 269 LEU A C 1
ATOM 3837 O O . LEU A 1 269 ? 23.21175 28.34009 81.74263 1.000 86.62429 269 LEU A O 1
ATOM 3853 N N . ASN A 1 270 ? 24.91370 28.76364 83.15260 1.000 87.11927 270 ASN A N 1
ATOM 3854 C CA . ASN A 1 270 ? 24.52556 30.13978 83.46595 1.000 90.08703 270 ASN A CA 1
ATOM 3855 C C . ASN A 1 270 ? 23.13654 30.19142 84.08354 1.000 93.74920 270 ASN A C 1
ATOM 3856 O O . ASN A 1 270 ? 22.33451 31.07858 83.77719 1.000 89.37669 270 ASN A O 1
ATOM 3867 N N . LEU A 1 271 ? 22.86947 29.26032 85.00340 1.000 93.88232 271 LEU A N 1
ATOM 3868 C CA . LEU A 1 271 ? 21.55389 29.20493 85.63238 1.000 100.23883 271 LEU A CA 1
ATOM 3869 C C . LEU A 1 271 ? 21.46770 30.09794 86.86426 1.000 107.32967 271 LEU A C 1
ATOM 3870 O O . LEU A 1 271 ? 20.40175 30.66557 87.14134 1.000 105.86673 271 LEU A O 1
ATOM 3886 N N . ASN A 1 272 ? 22.55812 30.24624 87.61258 1.000 104.65516 272 ASN A N 1
ATOM 3887 C CA . ASN A 1 272 ? 22.54740 31.10560 88.78470 1.000 110.30105 272 ASN A CA 1
ATOM 3888 C C . ASN A 1 272 ? 23.57786 32.22367 88.65695 1.000 114.87780 272 ASN A C 1
ATOM 3889 O O . ASN A 1 272 ? 24.54231 32.13992 87.89085 1.000 115.48487 272 ASN A O 1
ATOM 3900 N N . GLU A 1 273 ? 23.37890 33.26525 89.45753 1.000 113.14644 273 GLU A N 1
ATOM 3901 C CA . GLU A 1 273 ? 24.19528 34.47190 89.38409 1.000 115.47438 273 GLU A CA 1
ATOM 3902 C C . GLU A 1 273 ? 23.77669 35.36903 90.54341 1.000 107.85173 273 GLU A C 1
ATOM 3903 O O . GLU A 1 273 ? 22.93441 34.98522 91.36431 1.000 114.56042 273 GLU A O 1
ATOM 3907 N N . ALA A 1 276 ? 25.43044 33.06274 93.84577 1.000 114.36336 276 ALA A N 1
ATOM 3908 C CA . ALA A 1 276 ? 25.87676 34.36985 93.40454 1.000 123.20150 276 ALA A CA 1
ATOM 3909 C C . ALA A 1 276 ? 27.16442 34.73357 94.15719 1.000 126.02721 276 ALA A C 1
ATOM 3910 O O . ALA A 1 276 ? 28.12175 35.23717 93.59201 1.000 118.16684 276 ALA A O 1
ATOM 3916 N N . ASP A 1 277 ? 27.13940 34.48535 95.46215 1.000 115.13889 277 ASP A N 1
ATOM 3917 C CA . ASP A 1 277 ? 28.26900 34.79133 96.33636 1.000 111.37995 277 ASP A CA 1
ATOM 3918 C C . ASP A 1 277 ? 29.52973 34.05436 95.92628 1.000 110.30022 277 ASP A C 1
ATOM 3919 O O . ASP A 1 277 ? 30.62639 34.59775 96.06941 1.000 109.27814 277 ASP A O 1
ATOM 3923 N N . GLN A 1 278 ? 29.39533 32.85053 95.36946 1.000 115.73767 278 GLN A N 1
ATOM 3924 C CA . GLN A 1 278 ? 30.53101 31.97404 95.10125 1.000 108.05527 278 GLN A CA 1
ATOM 3925 C C . GLN A 1 278 ? 31.16320 32.19590 93.73004 1.000 102.27863 278 GLN A C 1
ATOM 3926 O O . GLN A 1 278 ? 32.01083 31.39029 93.31542 1.000 89.08601 278 GLN A O 1
ATOM 3940 N N . ARG A 1 279 ? 30.77273 33.23876 93.01674 1.000 102.12813 279 ARG A N 1
ATOM 3941 C CA . ARG A 1 279 ? 31.43313 33.59701 91.77055 1.000 103.32424 279 ARG A CA 1
ATOM 3942 C C . ARG A 1 279 ? 32.59435 34.53900 92.05478 1.000 97.95656 279 ARG A C 1
ATOM 3943 O O . ARG A 1 279 ? 32.75847 35.03220 93.17305 1.000 99.24588 279 ARG A O 1
ATOM 3964 N N . PRO A 1 280 ? 33.44686 34.80089 91.06473 1.000 94.84359 280 PRO A N 1
ATOM 3965 C CA . PRO A 1 280 ? 34.66801 35.57406 91.34231 1.000 90.52422 280 PRO A CA 1
ATOM 3966 C C . PRO A 1 280 ? 34.36618 36.99966 91.77994 1.000 82.61533 280 PRO A C 1
ATOM 3967 O O . PRO A 1 280 ? 33.35022 37.58933 91.39981 1.000 79.00982 280 PRO A O 1
ATOM 3978 N N . GLU A 1 281 ? 35.28828 37.55857 92.57879 1.000 80.22608 281 GLU A N 1
ATOM 3979 C CA . GLU A 1 281 ? 35.19306 38.96409 92.96216 1.000 82.78317 281 GLU A CA 1
ATOM 3980 C C . GLU A 1 281 ? 35.37824 39.89147 91.76716 1.000 74.22041 281 GLU A C 1
ATOM 3981 O O . GLU A 1 281 ? 34.97545 41.05668 91.84301 1.000 73.82036 281 GLU A O 1
ATOM 3993 N N . VAL A 1 282 ? 35.99347 39.39952 90.68440 1.000 82.79852 282 VAL A N 1
ATOM 3994 C CA . VAL A 1 282 ? 36.19117 40.18719 89.47185 1.000 81.54373 282 VAL A CA 1
ATOM 3995 C C . VAL A 1 282 ? 34.87359 40.71195 88.93645 1.000 76.04763 282 VAL A C 1
ATOM 3996 O O . VAL A 1 282 ? 34.82144 41.81916 88.40267 1.000 78.38336 282 VAL A O 1
ATOM 4009 N N . ILE A 1 283 ? 33.79149 39.94080 89.07319 1.000 80.67122 283 ILE A N 1
ATOM 4010 C CA . ILE A 1 283 ? 32.47925 40.38901 88.61519 1.000 84.15554 283 ILE A CA 1
ATOM 4011 C C . ILE A 1 283 ? 32.06050 41.69764 89.26807 1.000 81.98781 283 ILE A C 1
ATOM 4012 O O . ILE A 1 283 ? 31.19095 42.40553 88.74087 1.000 82.27025 283 ILE A O 1
ATOM 4028 N N . GLN A 1 284 ? 32.65462 42.03549 90.40933 1.000 80.57285 284 GLN A N 1
ATOM 4029 C CA . GLN A 1 284 ? 32.26296 43.19806 91.18809 1.000 67.00340 284 GLN A CA 1
ATOM 4030 C C . GLN A 1 284 ? 33.10522 44.42666 90.86375 1.000 77.08637 284 GLN A C 1
ATOM 4031 O O . GLN A 1 284 ? 33.06774 45.42140 91.60334 1.000 66.18104 284 GLN A O 1
ATOM 4045 N N . LEU A 1 285 ? 33.82329 44.39270 89.74760 1.000 79.80893 285 LEU A N 1
ATOM 4046 C CA . LEU A 1 285 ? 34.47434 45.57059 89.20815 1.000 75.95148 285 LEU A CA 1
ATOM 4047 C C . LEU A 1 285 ? 33.55446 46.25805 88.21321 1.000 74.84148 285 LEU A C 1
ATOM 4048 O O . LEU A 1 285 ? 32.47606 45.76287 87.87737 1.000 82.81823 285 LEU A O 1
ATOM 4064 N N . ALA A 1 286 ? 33.99776 47.41202 87.72488 1.000 72.10939 286 ALA A N 1
ATOM 4065 C CA . ALA A 1 286 ? 33.26698 48.12109 86.69070 1.000 76.03504 286 ALA A CA 1
ATOM 4066 C C . ALA A 1 286 ? 34.24059 48.93299 85.85007 1.000 79.24717 286 ALA A C 1
ATOM 4067 O O . ALA A 1 286 ? 35.27937 49.38929 86.33392 1.000 73.28379 286 ALA A O 1
ATOM 4074 N N . LEU A 1 287 ? 33.87607 49.13030 84.58858 1.000 85.25416 287 LEU A N 1
ATOM 4075 C CA . LEU A 1 287 ? 34.69737 49.92357 83.68799 1.000 80.29661 287 LEU A CA 1
ATOM 4076 C C . LEU A 1 287 ? 34.52997 51.40178 83.98327 1.000 81.17634 287 LEU A C 1
ATOM 4077 O O . LEU A 1 287 ? 33.40684 51.91534 84.00368 1.000 86.05019 287 LEU A O 1
ATOM 4093 N N . LYS A 1 288 ? 35.65069 52.09703 84.17444 1.000 80.48515 288 LYS A N 1
ATOM 4094 C CA . LYS A 1 288 ? 35.58893 53.54636 84.31406 1.000 75.75015 288 LYS A CA 1
ATOM 4095 C C . LYS A 1 288 ? 34.90630 54.16308 83.10034 1.000 92.63297 288 LYS A C 1
ATOM 4096 O O . LYS A 1 288 ? 34.01441 55.01524 83.23047 1.000 95.64144 288 LYS A O 1
ATOM 4115 N N . ASN A 1 289 ? 35.31140 53.73400 81.90437 1.000 93.82731 289 ASN A N 1
ATOM 4116 C CA . ASN A 1 289 ? 34.80387 54.28808 80.64860 1.000 98.84712 289 ASN A CA 1
ATOM 4117 C C . ASN A 1 289 ? 34.11312 53.17691 79.86670 1.000 97.94274 289 ASN A C 1
ATOM 4118 O O . ASN A 1 289 ? 34.70129 52.58651 78.95866 1.000 92.98933 289 ASN A O 1
ATOM 4129 N N . ARG A 1 290 ? 32.85410 52.89956 80.21572 1.000 97.00599 290 ARG A N 1
ATOM 4130 C CA . ARG A 1 290 ? 32.11445 51.85981 79.50734 1.000 100.25441 290 ARG A CA 1
ATOM 4131 C C . ARG A 1 290 ? 31.74097 52.30588 78.09497 1.000 110.94213 290 ARG A C 1
ATOM 4132 O O . ARG A 1 290 ? 31.61757 51.46870 77.18961 1.000 109.77556 290 ARG A O 1
ATOM 4136 N N . ASP A 1 291 ? 31.56928 53.61388 77.88045 1.000 106.48934 291 ASP A N 1
ATOM 4137 C CA . ASP A 1 291 ? 31.23606 54.09790 76.54381 1.000 107.96051 291 ASP A CA 1
ATOM 4138 C C . ASP A 1 291 ? 32.42697 53.96162 75.59314 1.000 115.08557 291 ASP A C 1
ATOM 4139 O O . ASP A 1 291 ? 32.27947 53.48693 74.45731 1.000 114.56533 291 ASP A O 1
ATOM 4143 N N . GLU A 1 292 ? 33.61936 54.35648 76.04674 1.000 113.23633 292 GLU A N 1
ATOM 4144 C CA . GLU A 1 292 ? 34.78503 54.37323 75.16821 1.000 110.24526 292 GLU A CA 1
ATOM 4145 C C . GLU A 1 292 ? 35.28293 52.96062 74.86621 1.000 109.91696 292 GLU A C 1
ATOM 4146 O O . GLU A 1 292 ? 35.75139 52.68759 73.75926 1.000 107.46034 292 GLU A O 1
ATOM 4158 N N . ILE A 1 293 ? 35.22357 52.05452 75.83527 1.000 111.07960 293 ILE A N 1
ATOM 4159 C CA . ILE A 1 293 ? 35.70277 50.70084 75.57891 1.000 108.60381 293 ILE A CA 1
ATOM 4160 C C . ILE A 1 293 ? 34.70127 49.91842 74.73207 1.000 101.92844 293 ILE A C 1
ATOM 4161 O O . ILE A 1 293 ? 35.08017 48.97721 74.02659 1.000 97.96570 293 ILE A O 1
ATOM 4177 N N . LYS A 1 294 ? 33.42002 50.28566 74.77784 1.000 106.97155 294 LYS A N 1
ATOM 4178 C CA . LYS A 1 294 ? 32.43629 49.60211 73.94682 1.000 107.79299 294 LYS A CA 1
ATOM 4179 C C . LYS A 1 294 ? 32.64786 49.93980 72.48039 1.000 111.19382 294 LYS A C 1
ATOM 4180 O O . LYS A 1 294 ? 32.52165 49.06913 71.61022 1.000 105.13474 294 LYS A O 1
ATOM 4184 N N . ASP A 1 295 ? 32.97613 51.20365 72.19009 1.000 112.10236 295 ASP A N 1
ATOM 4185 C CA . ASP A 1 295 ? 33.25744 51.60075 70.81248 1.000 106.99215 295 ASP A CA 1
ATOM 4186 C C . ASP A 1 295 ? 34.36561 50.74993 70.20640 1.000 107.90700 295 ASP A C 1
ATOM 4187 O O . ASP A 1 295 ? 34.31976 50.39998 69.01935 1.000 112.67606 295 ASP A O 1
ATOM 4196 N N . LEU A 1 296 ? 35.37266 50.41152 71.00677 1.000 99.51214 296 LEU A N 1
ATOM 4197 C CA . LEU A 1 296 ? 36.54245 49.71470 70.49829 1.000 95.84443 296 LEU A CA 1
ATOM 4198 C C . LEU A 1 296 ? 36.29392 48.24275 70.20335 1.000 96.67253 296 LEU A C 1
ATOM 4199 O O . LEU A 1 296 ? 37.15891 47.60544 69.59020 1.000 100.41477 296 LEU A O 1
ATOM 4215 N N . ILE A 1 297 ? 35.14976 47.69409 70.59417 1.000 96.99621 297 ILE A N 1
ATOM 4216 C CA . ILE A 1 297 ? 34.84170 46.29778 70.29748 1.000 100.93965 297 ILE A CA 1
ATOM 4217 C C . ILE A 1 297 ? 34.39405 46.16548 68.84318 1.000 102.34857 297 ILE A C 1
ATOM 4218 O O . ILE A 1 297 ? 33.59996 46.97637 68.33885 1.000 103.86626 297 ILE A O 1
ATOM 4234 N N . GLN A 1 298 ? 34.89960 45.13254 68.16362 1.000 102.53161 298 GLN A N 1
ATOM 4235 C CA . GLN A 1 298 ? 34.52189 44.85633 66.76162 1.000 107.81237 298 GLN A CA 1
ATOM 4236 C C . GLN A 1 298 ? 34.41452 43.35196 66.55391 1.000 102.99702 298 GLN A C 1
ATOM 4237 O O . GLN A 1 298 ? 33.49916 42.71011 67.06934 1.000 101.05248 298 GLN A O 1
#

Foldseek 3Di:
DVVVVVVVLVLVLVVQLLCCLPVQKAALVVSCVLQVDDSVVSVVSVVVNCVQPVQQWDADVVVRIIGGDPPHDRNDPLSVDNCSVVVSSVPRVDDDDDDPADDFDVVQVVLLVVLQVQQFDKWWFFAFPVHHVTDIWFRFNDWDDLPPWIWTFTQTDVVGATDIGTRVRTPDMGTDGGDDDCVVVNQQQVADWDKDFPDPPDDPVVRVVVCVVVDPPRMTDDDRNNCVVSVVVVVVPDDDRPDGCVVVDDDPCPPVVVVVDD

Solvent-accessible surface area: 17721 Å² total

Nearest PDB structures (foldseek):
  7tb5-assembly1_A-2  TM=1.002E+00  e=7.801E-50  Pseudomonas aeruginosa
  7tb6-assembly1_A-2  TM=5.971E-01  e=7.504E-26  Stenotrophomonas maltophilia
  7qfz-assembly4_G  TM=6.310E-01  e=8.664E-18  Escherichia fergusonii ATCC 35469
  7qfz-assembly4_H  TM=6.196E-01  e=5.743E-18  Escherichia fergusonii ATCC 35469
  7qfz-assembly1_A  TM=5.803E-01  e=6.849E-18  Escherichia fergusonii ATCC 35469

Sequence (262 aa):
GRQGARWGQERRLEFIDYRLRWDGQINRSSLTDFFGISVPQASLDITEYAKLAESNLEYDTRARVYRATESFKAVFPSSAVERYLDDLLRVAPVAAVPKLGRRLNADIVGVILRAIRETGFIEVFYQSLTDPEGGERLSPHALVHDGNRWHVRAYCHKRKAFRDFSLTRIKCCKYVGQDRDRADEDYAWNTVNVVLTPHPGLTPAQRKLIENDFLEGGEHVECRRALLLYLLFQLNLNEADQRPEVIQLALKNRDEIKDLIQ